Protein AF-A0A9P6NCS0-F1 (afdb_monomer_lite)

Sequence (240 aa):
MKPSKLRSIFNRSLQLQLDPTTLDYISELLQDDQVDQDEKTETIRGIIELELDNQRPSVPFQNSRSSDSIDQCIEEILKLSSEPITSLDESDNETRHPLPPTEPTPPTSHHDQNPKKAILAAYGKVEDEQANPQLKPTAKELKELEESQRNMLDQQLKLLDLKSKTRKKAEAKMGGDPLLRPNLNAALVDHEAKLRREEAATKARAKSEKDKADLSNQRAAQVKKKADARARASKGERKA

pLDDT: mean 74.96, std 19.0, range [32.06, 96.75]

Foldseek 3Di:
DDLVVLCVLCCVLPVFDDDSVVSVVLVVLLVDPVDDLVRNLVVQLVVSVVRVVVPDDPDDDDDDPDPVSSVVSSVVVNVVSPDDPPDDDDDDDDDDDDDDDDDDDDDDDDDDDCPVVVVCVVVVDPPPVPPPPPDPDDPVVVVVVVVVVLVVLVVVVVLVPDDPVVSVVVVVVVDDDPVPDDDCPVVNVVSVVVVVVVVVVVVVVVVVVVVVVVVVVVVVVVVVVVVVVVVVVVVVVVVD

InterPro domains:
  IPR037666 Coiled-coil domain-containing protein 43 [PTHR31684] (16-239)
  IPR060469 Coiled-coil domain-containing protein 43, C-terminal domain [PF27916] (185-239)

Secondary structure (DSSP, 8-state):
--HHHHHHHHHHHT-----HHHHHHHHHHHH-TTS-HHHHHHHHHHHHHHHHHHT--SS---S---HHHHHHHHHHHHHHHHS-----------------------------S-HHHHHHHHHT----TT--SS-PPPTTHHHHHHHHHHHHHHHHHHHHTS-HHHHHHHHTTS-S-GGGS---HHHHHHHHHHHHHHHHHHHHHHHHHHHHHHHHHHHHHHHHHHHHHHHHHHHHTTT-

Structure (mmCIF, N/CA/C/O backbone):
data_AF-A0A9P6NCS0-F1
#
_entry.id   AF-A0A9P6NCS0-F1
#
loop_
_atom_site.group_PDB
_atom_site.id
_atom_site.type_symbol
_atom_site.label_atom_id
_atom_site.label_alt_id
_atom_site.label_comp_id
_atom_site.label_asym_id
_atom_site.label_entity_id
_atom_site.label_seq_id
_atom_site.pdbx_PDB_ins_code
_atom_site.Cartn_x
_atom_site.Cartn_y
_atom_site.Cartn_z
_atom_site.occupancy
_atom_site.B_iso_or_equiv
_atom_site.auth_seq_id
_atom_site.auth_comp_id
_atom_site.auth_asym_id
_atom_site.auth_atom_id
_atom_site.pdbx_PDB_model_num
ATOM 1 N N . MET A 1 1 ? -37.766 -15.796 20.066 1.00 74.81 1 MET A N 1
ATOM 2 C CA . MET A 1 1 ? -37.939 -15.542 21.526 1.00 74.81 1 MET A CA 1
ATOM 3 C C . MET A 1 1 ? -38.863 -14.333 21.709 1.00 74.81 1 MET A C 1
ATOM 5 O O . MET A 1 1 ? -38.832 -13.478 20.847 1.00 74.81 1 MET A O 1
ATOM 9 N N . LYS A 1 2 ? -39.695 -14.202 22.762 1.00 80.56 2 LYS A N 1
ATOM 10 C CA . LYS A 1 2 ? -40.593 -13.020 22.877 1.00 80.56 2 LYS A CA 1
ATOM 11 C C . LYS A 1 2 ? -39.785 -11.710 23.084 1.00 80.56 2 LYS A C 1
ATOM 13 O O . LYS A 1 2 ? -38.939 -11.692 23.985 1.00 80.56 2 LYS A O 1
ATOM 18 N N . PRO A 1 3 ? -40.073 -10.602 22.365 1.00 80.56 3 PRO A N 1
ATOM 19 C CA . PRO A 1 3 ? -39.313 -9.343 22.463 1.00 80.56 3 PRO A CA 1
ATOM 20 C C . PRO A 1 3 ? -39.417 -8.672 23.844 1.00 80.56 3 PRO A C 1
ATOM 22 O O . PRO A 1 3 ? -38.493 -7.991 24.287 1.00 80.56 3 PRO A O 1
ATOM 25 N N . SER A 1 4 ? -40.489 -8.939 24.599 1.00 80.06 4 SER A N 1
ATOM 26 C CA . SER A 1 4 ? -40.617 -8.527 26.004 1.00 80.06 4 SER A CA 1
ATOM 27 C C . SER A 1 4 ? -39.546 -9.141 26.920 1.00 80.06 4 SER A C 1
ATOM 29 O O . SER A 1 4 ? -39.085 -8.472 27.846 1.00 80.06 4 SER A O 1
ATOM 31 N N . LYS A 1 5 ? -39.105 -10.380 26.646 1.00 83.12 5 LYS A N 1
ATOM 32 C CA . LYS A 1 5 ? -38.038 -11.064 27.399 1.00 83.12 5 LYS A CA 1
ATOM 33 C C . LYS A 1 5 ? -36.674 -10.445 27.078 1.00 83.12 5 LYS A C 1
ATOM 35 O O . LYS A 1 5 ? -35.943 -10.106 28.003 1.00 83.12 5 LYS A O 1
ATOM 40 N N . LEU A 1 6 ? -36.392 -10.186 25.794 1.00 84.69 6 LEU A N 1
ATOM 41 C CA . LEU A 1 6 ? -35.206 -9.436 25.349 1.00 84.69 6 LEU A CA 1
ATOM 42 C C . LEU A 1 6 ? -35.122 -8.066 26.036 1.00 84.69 6 LEU A C 1
ATOM 44 O O . LEU A 1 6 ? -34.118 -7.748 26.669 1.00 84.69 6 LEU A O 1
ATOM 48 N N . ARG A 1 7 ? -36.209 -7.282 25.997 1.00 84.19 7 ARG A N 1
ATOM 49 C CA . ARG A 1 7 ? -36.271 -5.955 26.632 1.00 84.19 7 ARG A CA 1
ATOM 50 C C . ARG A 1 7 ? -35.952 -6.000 28.128 1.00 84.19 7 ARG A C 1
ATOM 52 O O . ARG A 1 7 ? -35.302 -5.085 28.630 1.00 84.19 7 ARG A O 1
ATOM 59 N N . SER A 1 8 ? -36.388 -7.043 28.837 1.00 84.38 8 SER A N 1
ATOM 60 C CA . SER A 1 8 ? -36.077 -7.227 30.259 1.00 84.38 8 SER A CA 1
ATOM 61 C C . SER A 1 8 ? -34.578 -7.446 30.495 1.00 84.38 8 SER A C 1
ATOM 63 O O . SER A 1 8 ? -34.009 -6.771 31.352 1.00 84.38 8 SER A O 1
ATOM 65 N N . ILE A 1 9 ? -33.929 -8.300 29.695 1.00 84.06 9 ILE A N 1
ATOM 66 C CA . ILE A 1 9 ? -32.487 -8.586 29.789 1.00 84.06 9 ILE A CA 1
ATOM 67 C C . ILE A 1 9 ? -31.669 -7.315 29.512 1.00 84.06 9 ILE A C 1
ATOM 69 O O . ILE A 1 9 ? -30.863 -6.905 30.344 1.00 84.06 9 ILE A O 1
ATOM 73 N N . PHE A 1 10 ? -31.948 -6.610 28.411 1.00 83.94 10 PHE A N 1
ATOM 74 C CA . PHE A 1 10 ? -31.222 -5.386 28.047 1.00 83.94 10 PHE A CA 1
ATOM 75 C C . PHE A 1 10 ? -31.350 -4.257 29.082 1.00 83.94 10 PHE A C 1
ATOM 77 O O . PHE A 1 10 ? -30.370 -3.565 29.371 1.00 83.94 10 PHE A O 1
ATOM 84 N N . ASN A 1 11 ? -32.527 -4.089 29.696 1.00 82.25 11 ASN A N 1
ATOM 85 C CA . ASN A 1 11 ? -32.713 -3.101 30.763 1.00 82.2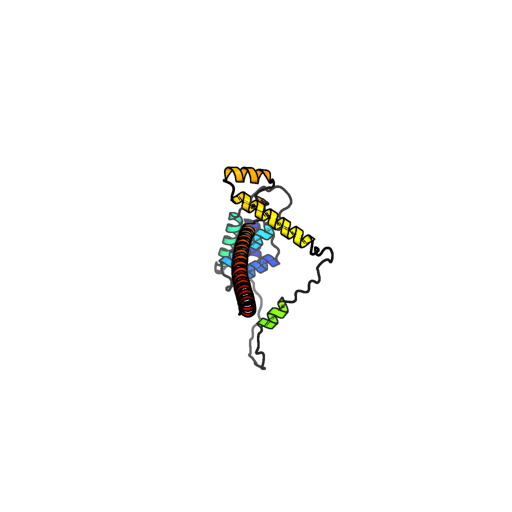5 11 ASN A CA 1
ATOM 86 C C . ASN A 1 11 ? -32.055 -3.531 32.085 1.00 82.25 11 ASN A C 1
ATOM 88 O O . ASN A 1 11 ? -31.548 -2.679 32.811 1.00 82.25 11 ASN A O 1
ATOM 92 N N . ARG A 1 12 ? -32.028 -4.834 32.392 1.00 82.00 12 ARG A N 1
ATOM 93 C CA . ARG A 1 12 ? -31.407 -5.381 33.606 1.00 82.00 12 ARG A CA 1
ATOM 94 C C . ARG A 1 12 ? -29.881 -5.316 33.558 1.00 82.00 12 ARG A C 1
ATOM 96 O O . ARG A 1 12 ? -29.273 -4.855 34.520 1.00 82.00 12 ARG A O 1
ATOM 103 N N . SER A 1 13 ? -29.287 -5.786 32.465 1.00 80.06 13 SER A N 1
ATOM 104 C CA . SER A 1 13 ? -27.843 -6.034 32.366 1.00 80.06 13 SER A CA 1
ATOM 105 C C . SER A 1 13 ? -27.072 -4.814 31.857 1.00 80.06 13 SER A C 1
ATOM 107 O O . SER A 1 13 ? -25.954 -4.571 32.301 1.00 80.06 13 SER A O 1
ATOM 109 N N . LEU A 1 14 ? -27.679 -4.002 30.981 1.00 79.44 14 LEU A N 1
ATOM 110 C CA . LEU A 1 14 ? -27.020 -2.843 30.364 1.00 79.44 14 LEU A CA 1
ATOM 111 C C . LEU A 1 14 ? -27.756 -1.511 30.584 1.00 79.44 14 LEU A C 1
ATOM 113 O O . LEU A 1 14 ? -27.194 -0.462 30.276 1.00 79.44 14 LEU A O 1
ATOM 117 N N . GLN A 1 15 ? -28.976 -1.511 31.135 1.00 79.56 15 GLN A N 1
ATOM 118 C CA . GLN A 1 15 ? -29.856 -0.329 31.200 1.00 79.56 15 GLN A CA 1
ATOM 119 C C . GLN A 1 15 ? -30.074 0.311 29.815 1.00 79.56 15 GLN A C 1
ATOM 121 O O . GLN A 1 15 ? -30.082 1.533 29.673 1.00 79.56 15 GLN A O 1
ATOM 126 N N . LEU A 1 16 ? -30.195 -0.532 28.785 1.00 79.06 16 LEU A N 1
ATOM 127 C CA . LEU A 1 16 ? -30.413 -0.121 27.400 1.00 79.06 16 LEU A CA 1
ATOM 128 C C . LEU A 1 16 ? -31.905 -0.085 27.062 1.00 79.06 16 LEU A C 1
ATOM 130 O O . LEU A 1 16 ? -32.615 -1.089 27.178 1.00 79.06 16 LEU A O 1
ATOM 134 N N . GLN A 1 17 ? -32.361 1.066 26.573 1.00 81.06 17 GLN A N 1
ATOM 135 C CA . GLN A 1 17 ? -33.649 1.189 25.896 1.00 81.06 17 GLN A CA 1
ATOM 136 C C . GLN A 1 17 ? -33.437 0.976 24.397 1.00 81.06 17 GLN A C 1
ATOM 138 O O . GLN A 1 17 ? -33.034 1.893 23.701 1.00 81.06 17 GLN A O 1
ATOM 143 N N . LEU A 1 18 ? -33.670 -0.251 23.929 1.00 82.44 18 LEU A N 1
ATOM 144 C CA . LEU A 1 18 ? -33.696 -0.577 22.503 1.00 82.44 18 LEU A CA 1
ATOM 145 C C . LEU A 1 18 ? -35.095 -0.341 21.932 1.00 82.44 18 LEU A C 1
ATOM 147 O O . LEU A 1 18 ? -36.099 -0.658 22.584 1.00 82.44 18 LEU A O 1
ATOM 151 N N . ASP A 1 19 ? -35.138 0.158 20.700 1.00 87.50 19 ASP A N 1
ATOM 152 C CA . ASP A 1 19 ? -36.369 0.317 19.932 1.00 87.50 19 ASP A CA 1
ATOM 153 C C . ASP A 1 19 ? -37.067 -1.031 19.672 1.00 87.50 19 ASP A C 1
ATOM 155 O O . ASP A 1 19 ? -36.403 -2.066 19.532 1.00 87.50 19 ASP A O 1
ATOM 159 N N . PRO A 1 20 ? -38.413 -1.050 19.580 1.00 84.00 20 PRO A N 1
ATOM 160 C CA . PRO A 1 20 ? -39.173 -2.284 19.381 1.00 84.00 20 PRO A CA 1
ATOM 161 C C . PRO A 1 20 ? -38.779 -3.009 18.089 1.00 84.00 20 PRO A C 1
ATOM 163 O O . PRO A 1 20 ? -38.595 -4.219 18.115 1.00 84.00 20 PRO A O 1
ATOM 166 N N . THR A 1 21 ? -38.529 -2.275 17.002 1.00 88.62 21 THR A N 1
ATOM 167 C CA . THR A 1 21 ? -38.066 -2.829 15.718 1.00 88.62 21 THR A CA 1
ATOM 168 C C . THR A 1 21 ? -36.736 -3.570 15.842 1.00 88.62 21 THR A C 1
ATOM 170 O O . THR A 1 21 ? -36.541 -4.612 15.224 1.00 88.62 21 THR A O 1
ATOM 173 N N . THR A 1 22 ? -35.824 -3.062 16.672 1.00 89.25 22 THR A N 1
ATOM 174 C CA . THR A 1 22 ? -34.516 -3.676 16.923 1.00 89.25 22 THR A CA 1
ATOM 175 C C . THR A 1 22 ? -34.651 -4.932 17.786 1.00 89.25 22 THR A C 1
ATOM 177 O O . THR A 1 22 ? -33.963 -5.925 17.556 1.00 89.25 22 THR A O 1
ATOM 180 N N . LEU A 1 23 ? -35.575 -4.927 18.753 1.00 88.19 23 LEU A N 1
ATOM 181 C CA . LEU A 1 23 ? -35.905 -6.106 19.561 1.00 88.19 23 LEU A CA 1
ATOM 182 C C . LEU A 1 23 ? -36.588 -7.206 18.735 1.00 88.19 23 LEU A C 1
ATOM 184 O O . LEU A 1 23 ? -36.307 -8.384 18.958 1.00 88.19 23 LEU A O 1
ATOM 188 N N . ASP A 1 24 ? -37.444 -6.830 17.786 1.00 88.12 24 ASP A N 1
ATOM 189 C CA . ASP A 1 24 ? -38.093 -7.758 16.859 1.00 88.12 24 ASP A CA 1
ATOM 190 C C . ASP A 1 24 ? -37.065 -8.366 15.889 1.00 88.12 24 ASP A C 1
ATOM 192 O O . ASP A 1 24 ? -37.001 -9.589 15.779 1.00 88.12 24 ASP A O 1
ATOM 196 N N . TYR A 1 25 ? -36.158 -7.559 15.320 1.00 91.19 25 TYR A N 1
ATOM 197 C CA . TYR A 1 25 ? -35.037 -8.048 14.501 1.00 91.19 25 TYR A CA 1
ATOM 198 C C . TYR A 1 25 ? -34.135 -9.037 15.259 1.00 91.19 25 TYR A C 1
ATOM 200 O O . TYR A 1 25 ? -33.842 -10.118 14.756 1.00 91.19 25 TYR A O 1
ATOM 208 N N . ILE A 1 26 ? -33.732 -8.723 16.498 1.00 89.94 26 ILE A N 1
ATOM 209 C CA . ILE A 1 26 ? -32.950 -9.654 17.335 1.00 89.94 26 ILE A CA 1
ATOM 210 C C . ILE A 1 26 ? -33.756 -10.933 17.622 1.00 89.94 26 ILE A C 1
ATOM 212 O O . ILE A 1 26 ? -33.202 -12.030 17.645 1.00 89.94 26 ILE A O 1
ATOM 216 N N . SER A 1 27 ? -35.070 -10.818 17.832 1.00 89.31 27 SER A N 1
ATOM 217 C CA . SER A 1 27 ? -35.958 -11.967 18.030 1.00 89.31 27 SER A CA 1
ATOM 218 C C . SER A 1 27 ? -36.031 -12.873 16.794 1.00 89.31 27 SER A C 1
ATOM 220 O O . SER A 1 27 ? -36.012 -14.096 16.962 1.00 89.31 27 SER A O 1
ATOM 222 N N . GLU A 1 28 ? -36.121 -12.306 15.590 1.00 90.06 28 GLU A N 1
ATOM 223 C CA . GLU A 1 28 ? -36.106 -13.032 14.312 1.00 90.06 28 GLU A CA 1
ATOM 224 C C . GLU A 1 28 ? -34.744 -13.688 14.066 1.00 90.06 28 GLU A C 1
ATOM 226 O O . GLU A 1 28 ? -34.683 -14.902 13.891 1.00 90.06 28 GLU A O 1
ATOM 231 N N . LEU A 1 29 ? -33.653 -12.928 14.194 1.00 91.25 29 LEU A N 1
ATOM 232 C CA . LEU A 1 29 ? -32.274 -13.409 14.062 1.00 91.25 29 LEU A CA 1
ATOM 233 C C . LEU A 1 29 ? -31.979 -14.607 14.976 1.00 91.25 29 LEU A C 1
ATOM 235 O O . LEU A 1 29 ? -31.349 -15.575 14.562 1.00 91.25 29 LEU A O 1
ATOM 239 N N . LEU A 1 30 ? -32.453 -14.584 16.225 1.00 88.19 30 LEU A N 1
ATOM 240 C CA . LEU A 1 30 ? -32.281 -15.710 17.147 1.00 88.19 30 LEU A CA 1
ATOM 241 C C . LEU A 1 30 ? -33.015 -16.979 16.683 1.00 88.19 30 LEU A C 1
ATOM 243 O O . LEU A 1 30 ? -32.523 -18.077 16.942 1.00 88.19 30 LEU A O 1
ATOM 247 N N . GLN A 1 31 ? -34.145 -16.828 15.987 1.00 87.38 31 GLN A N 1
ATOM 248 C CA . GLN A 1 31 ? -34.974 -17.917 15.453 1.00 87.38 31 GLN A CA 1
ATOM 249 C C . GLN A 1 31 ? -34.533 -18.417 14.069 1.00 87.38 31 GLN A C 1
ATOM 251 O O . GLN A 1 31 ? -35.038 -19.445 13.631 1.00 87.38 31 GLN A O 1
ATOM 256 N N . ASP A 1 32 ? -33.625 -17.722 13.381 1.00 86.81 32 ASP A N 1
ATOM 257 C CA . ASP A 1 32 ? -33.155 -18.146 12.062 1.00 86.81 32 ASP A CA 1
ATOM 258 C C . ASP A 1 32 ? -32.115 -19.272 12.174 1.00 86.81 32 ASP A C 1
ATOM 260 O O . ASP A 1 32 ? -30.969 -19.045 12.565 1.00 86.81 32 ASP A O 1
ATOM 264 N N . ASP A 1 33 ? -32.507 -20.499 11.836 1.00 84.19 33 ASP A N 1
ATOM 265 C CA . ASP A 1 33 ? -31.627 -21.675 11.831 1.00 84.19 33 ASP A CA 1
ATOM 266 C C . ASP A 1 33 ? -30.581 -21.663 10.692 1.00 84.19 33 ASP A C 1
ATOM 268 O O . ASP A 1 33 ? -29.741 -22.559 10.635 1.00 84.19 33 ASP A O 1
ATOM 272 N N . GLN A 1 34 ? -30.623 -20.698 9.761 1.00 88.94 34 GLN A N 1
ATOM 273 C CA . GLN A 1 34 ? -29.605 -20.535 8.709 1.00 88.94 34 GLN A CA 1
ATOM 274 C C . GLN A 1 34 ? -28.390 -19.708 9.150 1.00 88.94 34 GLN A C 1
ATOM 276 O O . GLN A 1 34 ? -27.373 -19.732 8.459 1.00 88.94 34 GLN A O 1
ATOM 281 N N . VAL A 1 35 ? -28.489 -18.973 10.263 1.00 88.25 35 VAL A N 1
ATOM 282 C CA . VAL A 1 35 ? -27.417 -18.103 10.766 1.00 88.25 35 VAL A CA 1
ATOM 283 C C . VAL A 1 35 ? -26.639 -18.824 11.866 1.00 88.25 35 VAL A C 1
ATOM 285 O O . VAL A 1 35 ? -27.227 -19.326 12.829 1.00 88.25 35 VAL A O 1
ATOM 288 N N . ASP A 1 36 ? -25.312 -18.852 11.755 1.00 90.06 36 ASP A N 1
ATOM 289 C CA . ASP A 1 36 ? -24.450 -19.494 12.750 1.00 90.06 36 ASP A CA 1
ATOM 290 C C . ASP A 1 36 ? -24.474 -18.744 14.094 1.00 90.06 36 ASP A C 1
ATOM 292 O O . ASP A 1 36 ? -24.647 -17.525 14.166 1.00 90.06 36 ASP A O 1
ATOM 296 N N . GLN A 1 37 ? -24.269 -19.469 15.200 1.00 86.25 37 GLN A N 1
ATOM 297 C CA . GLN A 1 37 ? -24.314 -18.883 16.547 1.00 86.25 37 GLN A CA 1
ATOM 298 C C . GLN A 1 37 ? -23.283 -17.754 16.736 1.00 86.25 37 GLN A C 1
ATOM 300 O O . GLN A 1 37 ? -23.577 -16.769 17.417 1.00 86.25 37 GLN A O 1
ATOM 305 N N . ASP A 1 38 ? -22.113 -17.861 16.107 1.00 87.62 38 ASP A N 1
ATOM 306 C CA . ASP A 1 38 ? -21.074 -16.827 16.149 1.00 87.62 38 ASP A CA 1
ATOM 307 C C . ASP A 1 38 ? -21.527 -15.546 15.420 1.00 87.62 38 ASP A C 1
ATOM 309 O O . ASP A 1 38 ? -21.380 -14.449 15.958 1.00 87.62 38 ASP A O 1
ATOM 313 N N . GLU A 1 39 ? -22.188 -15.671 14.264 1.00 90.19 39 GLU A N 1
ATOM 314 C CA . GLU A 1 39 ? -22.733 -14.539 13.497 1.00 90.19 39 GLU A CA 1
ATOM 315 C C . GLU A 1 39 ? -23.915 -13.870 14.224 1.00 90.19 39 GLU A C 1
ATOM 317 O O . GLU A 1 39 ? -24.003 -12.638 14.272 1.00 90.19 39 GLU A O 1
ATOM 322 N N . LYS A 1 40 ? -24.775 -14.653 14.897 1.00 91.25 40 LYS A N 1
ATOM 323 C CA . LYS A 1 40 ? -25.796 -14.117 15.821 1.00 91.25 40 LYS A CA 1
ATOM 324 C C . LYS A 1 40 ? -25.150 -13.329 16.966 1.00 91.25 40 LYS A C 1
ATOM 326 O O . LYS A 1 40 ? -25.620 -12.244 17.306 1.00 91.25 40 LYS A O 1
ATOM 331 N N . THR A 1 41 ? -24.068 -13.855 17.544 1.00 90.38 41 THR A N 1
ATOM 332 C CA . THR A 1 41 ? -23.320 -13.224 18.647 1.00 90.38 41 THR A CA 1
ATOM 333 C C . THR A 1 41 ? -22.705 -11.894 18.209 1.00 90.38 41 THR A C 1
ATOM 335 O O . THR A 1 41 ? -22.879 -10.884 18.893 1.00 90.38 41 THR A O 1
ATOM 338 N N . GLU A 1 42 ? -22.025 -11.869 17.060 1.00 91.06 42 GLU A N 1
ATOM 339 C CA . GLU A 1 42 ? -21.393 -10.670 16.496 1.00 91.06 42 GLU A CA 1
ATOM 340 C C . GLU A 1 42 ? -22.429 -9.611 16.093 1.00 91.06 42 GLU A C 1
ATOM 342 O O . GLU A 1 42 ? -22.282 -8.436 16.433 1.00 91.06 42 GLU A O 1
ATOM 347 N N . THR A 1 43 ? -23.535 -10.021 15.467 1.00 91.69 43 THR A N 1
ATOM 348 C CA . THR A 1 43 ? -24.616 -9.107 15.069 1.00 91.69 43 THR A CA 1
ATOM 349 C C . THR A 1 43 ? -25.295 -8.464 16.281 1.00 91.69 43 THR A C 1
ATOM 351 O O . THR A 1 43 ? -25.483 -7.246 16.315 1.00 91.69 43 THR A O 1
ATOM 354 N N . ILE A 1 44 ? -25.636 -9.250 17.312 1.00 90.56 44 ILE A N 1
ATOM 355 C CA . ILE A 1 44 ? -26.256 -8.723 18.538 1.00 90.56 44 ILE A CA 1
ATOM 356 C C . ILE A 1 44 ? -25.272 -7.806 19.283 1.00 90.56 44 ILE A C 1
ATOM 358 O O . ILE A 1 44 ? -25.682 -6.744 19.753 1.00 90.56 44 ILE A O 1
ATOM 362 N N . ARG A 1 45 ? -23.976 -8.153 19.331 1.00 90.38 45 ARG A N 1
ATOM 363 C CA . ARG A 1 45 ? -22.918 -7.276 19.862 1.00 90.38 45 ARG A CA 1
ATOM 364 C C . ARG A 1 45 ? -22.879 -5.933 19.138 1.00 90.38 45 ARG A C 1
ATOM 366 O O . ARG A 1 45 ? -22.951 -4.904 19.801 1.00 90.38 45 ARG A O 1
ATOM 373 N N . GLY A 1 46 ? -22.814 -5.934 17.807 1.00 88.81 46 GLY A N 1
ATOM 374 C CA . GLY A 1 46 ? -22.738 -4.706 17.011 1.00 88.81 46 GLY A CA 1
ATOM 375 C C . GLY A 1 46 ? -23.940 -3.780 17.226 1.00 88.81 46 GLY A C 1
ATOM 376 O O . GLY A 1 46 ? -23.772 -2.568 17.339 1.00 88.81 46 GLY A O 1
ATOM 377 N N . ILE A 1 47 ? -25.145 -4.345 17.368 1.00 89.62 47 ILE A N 1
ATOM 378 C CA . ILE A 1 47 ? -26.359 -3.583 17.707 1.00 89.62 47 ILE A CA 1
ATOM 379 C C . ILE A 1 47 ? -26.254 -2.956 19.105 1.00 89.62 47 ILE A C 1
ATOM 381 O O . ILE A 1 47 ? -26.583 -1.783 19.279 1.00 89.62 47 ILE A O 1
ATOM 385 N N . ILE A 1 48 ? -25.788 -3.720 20.100 1.00 87.31 48 ILE A N 1
ATOM 386 C CA . ILE A 1 48 ? -25.584 -3.223 21.468 1.00 87.31 48 ILE A CA 1
ATOM 387 C C . ILE A 1 48 ? -24.557 -2.085 21.478 1.00 87.31 48 ILE A C 1
ATOM 389 O O . ILE A 1 48 ? -24.823 -1.037 22.057 1.00 87.31 48 ILE A O 1
ATOM 393 N N . GLU A 1 49 ? -23.400 -2.271 20.844 1.00 86.62 49 GLU A N 1
ATOM 394 C CA . GLU A 1 49 ? -22.312 -1.287 20.817 1.00 86.62 49 GLU A CA 1
ATOM 395 C C . GLU A 1 49 ? -22.732 0.016 20.119 1.00 86.62 49 GLU A C 1
ATOM 397 O O . GLU A 1 49 ? -22.491 1.100 20.653 1.00 86.62 49 GLU A O 1
ATOM 402 N N . LEU A 1 50 ? -23.450 -0.080 18.994 1.00 85.75 50 LEU A N 1
ATOM 403 C CA . LEU A 1 50 ? -24.003 1.079 18.291 1.00 85.75 50 LEU A CA 1
ATOM 404 C C . LEU A 1 50 ? -24.987 1.867 19.170 1.00 85.75 50 LEU A C 1
ATOM 406 O O . LEU A 1 50 ? -24.893 3.091 19.265 1.00 85.75 50 LEU A O 1
ATOM 410 N N . GLU A 1 51 ? -25.904 1.178 19.853 1.00 83.69 51 GLU A N 1
ATOM 411 C CA . GLU A 1 51 ? -26.884 1.833 20.722 1.00 83.69 51 GLU A CA 1
ATOM 412 C C . GLU A 1 51 ? -26.235 2.437 21.980 1.00 83.69 51 GLU A C 1
ATOM 414 O O . GLU A 1 51 ? -26.623 3.510 22.446 1.00 83.69 51 GLU A O 1
ATOM 419 N N . LEU A 1 52 ? -25.185 1.800 22.504 1.00 79.12 52 LEU A N 1
ATOM 420 C CA . LEU A 1 52 ? -24.384 2.338 23.603 1.00 79.12 52 LEU A CA 1
ATOM 421 C C . LEU A 1 52 ? -23.667 3.639 23.237 1.00 79.12 52 LEU A C 1
ATOM 423 O O . LEU A 1 52 ? -23.563 4.520 24.094 1.00 79.12 52 LEU A O 1
ATOM 427 N N . ASP A 1 53 ? -23.192 3.769 21.999 1.00 77.25 53 ASP A N 1
ATOM 428 C CA . ASP A 1 53 ? -22.556 4.991 21.510 1.00 77.25 53 ASP A CA 1
ATOM 429 C C . ASP A 1 53 ? -23.580 6.086 21.171 1.00 77.25 53 ASP A C 1
ATOM 431 O O . ASP A 1 53 ? -23.354 7.245 21.533 1.00 77.25 53 ASP A O 1
ATOM 435 N N . ASN A 1 54 ? -24.743 5.727 20.614 1.00 73.06 54 ASN A N 1
ATOM 436 C CA . ASN A 1 54 ? -25.871 6.649 20.410 1.00 73.06 54 ASN A CA 1
ATOM 437 C C . ASN A 1 54 ? -26.381 7.258 21.731 1.00 73.06 54 ASN A C 1
ATOM 439 O O . ASN A 1 54 ? -26.754 8.431 21.776 1.00 73.06 54 ASN A O 1
ATOM 443 N N . GLN A 1 55 ? -26.374 6.484 22.822 1.00 67.81 55 GLN A N 1
ATOM 444 C CA . GLN A 1 55 ? -26.876 6.913 24.133 1.00 67.81 55 GLN A CA 1
ATOM 445 C C . GLN A 1 55 ? -25.866 7.701 24.988 1.00 67.81 55 GLN A C 1
ATOM 447 O O . GLN A 1 55 ? -26.173 8.004 26.143 1.00 67.81 55 GLN A O 1
ATOM 452 N N . ARG A 1 56 ? -24.674 8.066 24.484 1.00 58.59 56 ARG A N 1
ATOM 453 C CA . ARG A 1 56 ? -23.706 8.877 25.255 1.00 58.59 56 ARG A CA 1
ATOM 454 C C . ARG A 1 56 ? -24.064 10.376 25.243 1.00 58.59 56 ARG A C 1
ATOM 456 O O . ARG A 1 56 ? -23.835 11.039 24.231 1.00 58.59 56 ARG A O 1
ATOM 463 N N . PRO A 1 57 ? -24.496 10.988 26.366 1.00 49.38 57 PRO A N 1
ATOM 464 C CA . PRO A 1 57 ? -24.442 12.441 26.496 1.00 49.38 57 PRO A CA 1
ATOM 465 C C . PRO A 1 57 ? -22.979 12.900 26.613 1.00 49.38 57 PRO A C 1
ATOM 467 O O . PRO A 1 57 ? -22.120 12.165 27.102 1.00 49.38 57 PRO A O 1
ATOM 470 N N . SER A 1 58 ? -22.684 14.137 26.205 1.00 47.38 58 SER A N 1
ATOM 471 C CA . SER A 1 58 ? -21.322 14.694 26.150 1.00 47.38 58 SER A CA 1
ATOM 472 C C . SER A 1 58 ? -20.748 15.064 27.533 1.00 47.38 58 SER A C 1
ATOM 474 O O . SER A 1 58 ? -20.469 16.231 27.814 1.00 47.38 58 SER A O 1
ATOM 476 N N . VAL A 1 59 ? -20.581 14.078 28.414 1.00 44.25 59 VAL A N 1
ATOM 477 C CA . VAL A 1 59 ? -20.008 14.224 29.763 1.00 44.25 59 VAL A CA 1
ATOM 478 C C . VAL A 1 59 ? -18.974 13.128 30.054 1.00 44.25 59 VAL A C 1
ATOM 480 O O . VAL A 1 59 ? -19.082 12.019 29.528 1.00 44.25 59 VAL A O 1
ATOM 483 N N . PRO A 1 60 ? -17.935 13.421 30.860 1.00 47.03 60 PRO A N 1
ATOM 484 C CA . PRO A 1 60 ? -16.801 12.523 31.044 1.00 47.03 60 PRO A CA 1
ATOM 485 C C . PRO A 1 60 ? -17.165 11.284 31.873 1.00 47.03 60 PRO A C 1
ATOM 487 O O . PRO A 1 60 ? -17.247 11.330 33.097 1.00 47.03 60 PRO A O 1
ATOM 490 N N . PHE A 1 61 ? -17.343 10.183 31.145 1.00 42.78 61 PHE A N 1
ATOM 491 C CA . PHE A 1 61 ? -17.247 8.772 31.531 1.00 42.78 61 PHE A CA 1
ATOM 492 C C . PHE A 1 61 ? -16.921 8.484 33.017 1.00 42.78 61 PHE A C 1
ATOM 494 O O . PHE A 1 61 ? -15.761 8.390 33.422 1.00 42.78 61 PHE A O 1
ATOM 501 N N . GLN A 1 62 ? -17.963 8.235 33.811 1.00 40.38 62 GLN A N 1
ATOM 502 C CA . GLN A 1 62 ? -17.881 7.350 34.973 1.00 40.38 62 GLN A CA 1
ATOM 503 C C . GLN A 1 62 ? -18.772 6.132 34.722 1.00 40.38 62 GLN A C 1
ATOM 505 O O . GLN A 1 62 ? -19.842 6.256 34.134 1.00 40.38 62 GLN A O 1
ATOM 510 N N . ASN A 1 63 ? -18.314 4.978 35.205 1.00 44.69 63 ASN A N 1
ATOM 511 C CA . ASN A 1 63 ? -18.949 3.662 35.105 1.00 44.69 63 ASN A CA 1
ATOM 512 C C . ASN A 1 63 ? -18.980 3.059 33.695 1.00 44.69 63 ASN A C 1
ATOM 514 O O . ASN A 1 63 ? -19.997 2.996 33.010 1.00 44.69 63 ASN A O 1
ATOM 518 N N . SER A 1 64 ? -17.817 2.516 33.344 1.00 49.47 64 SER A N 1
ATOM 519 C CA . SER A 1 64 ? -17.609 1.411 32.417 1.00 49.47 64 SER A CA 1
ATOM 520 C C . SER A 1 64 ? -18.781 0.416 32.371 1.00 49.47 64 SER A C 1
ATOM 522 O O . SER A 1 64 ? -18.876 -0.482 33.207 1.00 49.47 64 SER A O 1
ATOM 524 N N . ARG A 1 65 ? -19.610 0.507 31.327 1.00 60.12 65 ARG A N 1
ATOM 525 C CA . ARG A 1 65 ? -20.263 -0.675 30.751 1.00 60.12 65 ARG A CA 1
ATOM 526 C C . ARG A 1 65 ? -19.136 -1.486 30.093 1.00 60.12 65 ARG A C 1
ATOM 528 O O . ARG A 1 65 ? -18.705 -1.149 28.994 1.00 60.12 65 ARG A O 1
ATOM 535 N N . SER A 1 66 ? -18.525 -2.412 30.837 1.00 65.25 66 SER A N 1
ATOM 536 C CA . SER A 1 66 ? -17.370 -3.191 30.361 1.00 65.25 66 SER A CA 1
ATOM 537 C C . SER A 1 66 ? -17.775 -4.147 29.237 1.00 65.25 66 SER A C 1
ATOM 539 O O . SER A 1 66 ? -18.945 -4.532 29.168 1.00 65.25 66 SER A O 1
ATOM 541 N N . SER A 1 67 ? -16.814 -4.567 28.399 1.00 73.00 67 SER A N 1
ATOM 542 C CA . SER A 1 67 ? -17.033 -5.641 27.407 1.00 73.00 67 SER A CA 1
ATOM 543 C C . SER A 1 67 ? -17.717 -6.832 28.071 1.00 73.00 67 SER A C 1
ATOM 545 O O . SER A 1 67 ? -18.783 -7.245 27.635 1.00 73.00 67 SER A O 1
ATOM 547 N N . ASP A 1 68 ? -17.198 -7.249 29.228 1.00 76.12 68 ASP A N 1
ATOM 548 C CA . ASP A 1 68 ? -17.710 -8.363 30.025 1.00 76.12 68 ASP A CA 1
ATOM 549 C C . ASP A 1 68 ? -19.219 -8.261 30.346 1.00 76.12 68 ASP A C 1
ATOM 551 O O . ASP A 1 68 ? -19.884 -9.283 30.490 1.00 76.12 68 ASP A O 1
ATOM 555 N N . SER A 1 69 ? -19.779 -7.047 30.462 1.00 78.81 69 SER A N 1
ATOM 556 C CA . SER A 1 69 ? -21.220 -6.828 30.695 1.00 78.81 69 SER A CA 1
ATOM 557 C C . SER A 1 69 ? -22.068 -6.970 29.425 1.00 78.81 69 SER A C 1
ATOM 559 O O . SER A 1 69 ? -23.219 -7.403 29.496 1.00 78.81 69 SER A O 1
ATOM 561 N N . ILE A 1 70 ? -21.493 -6.656 28.259 1.00 83.38 70 ILE A N 1
ATOM 562 C CA . ILE A 1 70 ? -22.087 -6.929 26.944 1.00 83.38 70 ILE A CA 1
ATOM 563 C C . ILE A 1 70 ? -22.030 -8.438 26.682 1.00 83.38 70 ILE A C 1
ATOM 565 O O . ILE A 1 70 ? -23.040 -9.035 26.318 1.00 83.38 70 ILE A O 1
ATOM 569 N N . ASP A 1 71 ? -20.885 -9.060 26.965 1.00 85.12 71 ASP A N 1
ATOM 570 C CA . ASP A 1 71 ? -20.641 -10.493 26.802 1.00 85.12 71 ASP A CA 1
ATOM 571 C C . ASP A 1 71 ? -21.641 -11.322 27.631 1.00 85.12 71 ASP A C 1
ATOM 573 O O . ASP A 1 71 ? -22.370 -12.146 27.080 1.00 85.12 71 ASP A O 1
ATOM 577 N N . GLN A 1 72 ? -21.791 -11.012 28.926 1.00 84.31 72 GLN A N 1
ATOM 578 C CA . GLN A 1 72 ? -22.783 -11.648 29.810 1.00 84.31 72 GLN A CA 1
ATOM 579 C C . GLN A 1 72 ? -24.234 -11.456 29.336 1.00 84.31 72 GLN A C 1
ATOM 581 O O . GLN A 1 72 ? -25.055 -12.362 29.476 1.00 84.31 72 GLN A O 1
ATOM 586 N N . CYS A 1 73 ? -24.563 -10.291 28.768 1.00 85.62 73 CYS A N 1
ATOM 587 C CA . CYS A 1 73 ? -25.893 -10.016 28.220 1.00 85.62 73 CYS A CA 1
ATOM 588 C C . CYS A 1 73 ? -26.193 -10.919 27.010 1.00 85.62 73 CYS A C 1
ATOM 590 O O . CYS A 1 73 ? -27.275 -11.500 26.919 1.00 85.62 73 CYS A O 1
ATOM 592 N N . ILE A 1 74 ? -25.223 -11.085 26.105 1.00 87.75 74 ILE A N 1
ATOM 593 C CA . ILE A 1 74 ? -25.367 -11.929 24.912 1.00 87.75 74 ILE A CA 1
ATOM 594 C C . ILE A 1 74 ? -25.417 -13.416 25.295 1.00 87.75 74 ILE A C 1
ATOM 596 O O . ILE A 1 74 ? -26.263 -14.146 24.776 1.00 87.75 74 ILE A O 1
ATOM 600 N N . GLU A 1 75 ? -24.594 -13.862 26.249 1.00 87.06 75 GLU A N 1
ATOM 601 C CA . GLU A 1 75 ? -24.663 -15.225 26.797 1.00 87.06 75 GLU A CA 1
ATOM 602 C C . GLU A 1 75 ? -26.038 -15.531 27.422 1.00 87.06 75 GLU A C 1
ATOM 604 O O . GLU A 1 75 ? -26.611 -16.590 27.153 1.00 87.06 75 GLU A O 1
ATOM 609 N N . GLU A 1 76 ? -26.614 -14.604 28.204 1.00 84.88 76 GLU A N 1
ATOM 610 C CA . GLU A 1 76 ? -27.963 -14.747 28.778 1.00 84.88 76 GLU A CA 1
ATOM 611 C C . GLU A 1 76 ? -29.030 -14.860 27.670 1.00 84.88 76 GLU A C 1
ATOM 613 O O . GLU A 1 76 ? -29.904 -15.728 27.737 1.00 84.88 76 GLU A O 1
ATOM 618 N N . ILE A 1 77 ? -28.926 -14.054 26.608 1.00 85.88 77 ILE A N 1
ATOM 619 C CA . ILE A 1 77 ? -29.839 -14.079 25.452 1.00 85.88 77 ILE A CA 1
ATOM 620 C C . ILE A 1 77 ? -29.765 -15.409 24.688 1.00 85.88 77 ILE A C 1
ATOM 622 O O . ILE A 1 77 ? -30.805 -16.019 24.423 1.00 85.88 77 ILE A O 1
ATOM 626 N N . LEU A 1 78 ? -28.561 -15.880 24.349 1.00 85.00 78 LEU A N 1
ATOM 627 C CA . LEU A 1 78 ? -28.360 -17.118 23.587 1.00 85.00 78 LEU A CA 1
ATOM 628 C C . LEU A 1 78 ? -28.769 -18.353 24.394 1.00 85.00 78 LEU A C 1
ATOM 630 O O . LEU A 1 78 ? -29.416 -19.259 23.861 1.00 85.00 78 LEU A O 1
ATOM 634 N N . LYS A 1 79 ? -28.477 -18.371 25.698 1.00 84.50 79 LYS A N 1
ATOM 635 C CA . LYS A 1 79 ? -28.925 -19.436 26.601 1.00 84.50 79 LYS A CA 1
ATOM 636 C C . LYS A 1 79 ? -30.453 -19.509 26.672 1.00 84.50 79 LYS A C 1
ATOM 638 O O . LYS A 1 79 ? -31.031 -20.575 26.494 1.00 84.50 79 LYS A O 1
ATOM 643 N N . LEU A 1 80 ? -31.127 -18.370 26.836 1.00 76.38 80 LEU A N 1
ATOM 644 C CA . LEU A 1 80 ? -32.593 -18.310 26.900 1.00 76.38 80 LEU A CA 1
ATOM 645 C C . LEU A 1 80 ? -33.288 -18.546 25.547 1.00 76.38 80 LEU A C 1
ATOM 647 O O . LEU A 1 80 ? -34.508 -18.723 25.531 1.00 76.38 80 LEU A O 1
ATOM 651 N N . SER A 1 81 ? -32.536 -18.541 24.440 1.00 73.44 81 SER A N 1
ATOM 652 C CA . SER A 1 81 ? -33.006 -18.928 23.104 1.00 73.44 81 SER A CA 1
ATOM 653 C C . SER A 1 81 ? -32.738 -20.399 22.757 1.00 73.44 81 SER A C 1
ATOM 655 O O . SER A 1 81 ? -33.362 -20.911 21.832 1.00 73.44 81 SER A O 1
ATOM 657 N N . SER A 1 82 ? -31.824 -21.068 23.469 1.00 67.50 82 SER A N 1
ATOM 658 C CA . SER A 1 82 ? -31.478 -22.488 23.280 1.00 67.50 82 SER A CA 1
ATOM 659 C C . SER A 1 82 ? -32.142 -23.418 24.304 1.00 67.50 82 SER A C 1
ATOM 661 O O . SER A 1 82 ? -32.205 -24.628 24.087 1.00 67.50 82 SER A O 1
ATOM 663 N N . GLU A 1 83 ? -32.696 -22.876 25.392 1.00 56.06 83 GLU A N 1
ATOM 664 C CA . GLU A 1 83 ? -33.602 -23.612 26.275 1.00 56.06 83 GLU A CA 1
ATOM 665 C C . GLU A 1 83 ? -34.903 -23.981 25.526 1.00 56.06 83 GLU A C 1
ATOM 667 O O . GLU A 1 83 ? -35.615 -23.086 25.053 1.00 56.06 83 GLU A O 1
ATOM 672 N N . PRO A 1 84 ? -35.264 -25.278 25.415 1.00 44.72 84 PRO A N 1
ATOM 673 C CA . PRO A 1 84 ? -36.546 -25.672 24.846 1.00 44.72 84 PRO A CA 1
ATOM 674 C C . PRO A 1 84 ? -37.683 -25.120 25.711 1.00 44.72 84 PRO A C 1
ATOM 676 O O . PRO A 1 84 ? -37.575 -25.070 26.935 1.00 44.72 84 PRO A O 1
ATOM 679 N N . ILE A 1 85 ? -38.797 -24.736 25.080 1.00 48.00 85 ILE A N 1
ATOM 680 C CA . ILE A 1 85 ? -39.964 -24.155 25.761 1.00 48.00 85 ILE A CA 1
ATOM 681 C C . ILE A 1 85 ? -40.712 -25.249 26.546 1.00 48.00 85 ILE A C 1
ATOM 683 O O . ILE A 1 85 ? -41.789 -25.706 26.163 1.00 48.00 85 ILE A O 1
ATOM 687 N N . THR A 1 86 ? -40.140 -25.685 27.666 1.00 33.72 86 THR A N 1
ATOM 688 C CA . THR A 1 86 ? -40.795 -26.569 28.629 1.00 33.72 86 THR A CA 1
ATOM 689 C C . THR A 1 86 ? -41.652 -25.744 29.580 1.00 33.72 86 THR A C 1
ATOM 691 O O . THR A 1 86 ? -41.187 -25.293 30.623 1.00 33.72 86 THR A O 1
ATOM 694 N N . SER A 1 87 ? -42.915 -25.576 29.182 1.00 39.09 87 SER A N 1
ATOM 695 C CA . SER A 1 87 ? -44.089 -25.521 30.064 1.00 39.09 87 SER A CA 1
ATOM 696 C C . SER A 1 87 ? -43.970 -24.712 31.366 1.00 39.09 87 SER A C 1
ATOM 698 O O . SER A 1 87 ? -43.592 -25.261 32.399 1.00 39.09 87 SER A O 1
ATOM 700 N N . LEU A 1 88 ? -44.443 -23.463 31.333 1.00 44.16 88 LEU A N 1
ATOM 701 C CA . LEU A 1 88 ? -45.294 -22.881 32.383 1.00 44.16 88 LEU A CA 1
ATOM 702 C C . LEU A 1 88 ? -45.880 -21.549 31.890 1.00 44.16 88 LEU A C 1
ATOM 704 O O . LEU A 1 88 ? -45.335 -20.479 32.135 1.00 44.16 88 LEU A O 1
ATOM 708 N N . ASP A 1 89 ? -46.988 -21.652 31.162 1.00 35.44 89 ASP A N 1
ATOM 709 C CA . ASP A 1 89 ? -48.095 -20.701 31.279 1.00 35.44 89 ASP A CA 1
ATOM 710 C C . ASP A 1 89 ? -49.379 -21.484 30.977 1.00 35.44 89 ASP A C 1
ATOM 712 O O . ASP A 1 89 ? -49.532 -22.078 29.905 1.00 35.44 89 ASP A O 1
ATOM 716 N N . GLU A 1 90 ? -50.251 -21.575 31.976 1.00 41.50 90 GLU A N 1
ATOM 717 C CA . GLU A 1 90 ? -51.589 -22.149 31.848 1.00 41.50 90 GLU A CA 1
ATOM 718 C C . GLU A 1 90 ? -52.552 -21.106 31.253 1.00 41.50 90 GLU A C 1
ATOM 720 O O . GLU A 1 90 ? -52.307 -19.907 31.338 1.00 41.50 90 GLU A O 1
ATOM 725 N N . SER A 1 91 ? -53.688 -21.574 30.721 1.00 39.59 91 SER A N 1
ATOM 726 C CA . SER A 1 91 ? -54.942 -20.805 30.562 1.00 39.59 91 SER A CA 1
ATOM 727 C C . SER A 1 91 ? -54.888 -19.420 29.884 1.00 39.59 91 SER A C 1
ATOM 729 O O . SER A 1 91 ? -54.712 -18.400 30.539 1.00 39.59 91 SER A O 1
ATOM 731 N N . ASP A 1 92 ? -55.189 -19.378 28.582 1.00 36.56 92 ASP A N 1
ATOM 732 C CA . ASP A 1 92 ? -56.484 -18.881 28.059 1.00 36.56 92 ASP A CA 1
ATOM 733 C C . ASP A 1 92 ? -56.481 -19.021 26.518 1.00 36.56 92 ASP A C 1
ATOM 735 O O . ASP A 1 92 ? -55.554 -18.574 25.850 1.00 36.56 92 ASP A O 1
ATOM 739 N N . ASN A 1 93 ? -57.322 -19.837 25.874 1.00 32.06 93 ASN A N 1
ATOM 740 C CA . ASN A 1 93 ? -58.791 -19.886 25.798 1.00 32.06 93 ASN A CA 1
ATOM 741 C C . ASN A 1 93 ? -59.390 -18.957 24.718 1.00 32.06 93 ASN A C 1
ATOM 743 O O . ASN A 1 93 ? -59.178 -17.752 24.735 1.00 32.06 93 ASN A O 1
ATOM 747 N N . GLU A 1 94 ? -60.212 -19.576 23.853 1.00 37.28 94 GLU A N 1
ATOM 748 C CA . GLU A 1 94 ? -60.960 -19.038 22.698 1.00 37.28 94 GLU A CA 1
ATOM 749 C C . GLU A 1 94 ? -60.138 -18.434 21.524 1.00 37.28 94 GLU A C 1
ATOM 751 O O . GLU A 1 94 ? -59.288 -17.576 21.709 1.00 37.28 94 GLU A O 1
ATOM 756 N N . THR A 1 95 ? -60.357 -18.807 20.249 1.00 36.81 95 THR A N 1
ATOM 757 C CA . THR A 1 95 ? -61.275 -19.829 19.695 1.00 36.81 95 THR A CA 1
ATOM 758 C C . THR A 1 95 ? -60.810 -20.411 18.336 1.00 36.81 95 THR A C 1
ATOM 760 O O . THR A 1 95 ? -59.687 -20.210 17.882 1.00 36.81 95 THR A O 1
ATOM 763 N N . ARG A 1 96 ? -61.685 -21.207 17.714 1.00 33.78 96 ARG A N 1
ATOM 764 C CA . ARG A 1 96 ? -61.538 -22.050 16.514 1.00 33.78 96 ARG A CA 1
ATOM 765 C C . ARG A 1 96 ? -61.662 -21.284 15.185 1.00 33.78 96 ARG A C 1
ATOM 767 O O . ARG A 1 96 ? -62.582 -20.489 15.041 1.00 33.78 96 ARG A O 1
ATOM 774 N N . HIS A 1 97 ? -60.931 -21.721 14.151 1.00 37.88 97 HIS A N 1
ATOM 775 C CA . HIS A 1 97 ? -61.550 -22.386 12.982 1.00 37.88 97 HIS A CA 1
ATOM 776 C C . HIS A 1 97 ? -60.509 -23.114 12.090 1.00 37.88 97 HIS A C 1
ATOM 778 O O . HIS A 1 97 ? -59.517 -22.500 11.709 1.00 37.88 97 HIS A O 1
ATOM 784 N N . PRO A 1 98 ? -60.710 -24.403 11.735 1.00 49.12 98 PRO A N 1
ATOM 785 C CA . PRO A 1 98 ? -59.859 -25.148 10.792 1.00 49.12 98 PRO A CA 1
ATOM 786 C C . PRO A 1 98 ? -60.494 -25.296 9.389 1.00 49.12 98 PRO A C 1
ATOM 788 O O . PRO A 1 98 ? -61.694 -25.050 9.268 1.00 49.12 98 PRO A O 1
ATOM 791 N N . LEU A 1 99 ? -59.709 -25.834 8.422 1.00 41.12 99 LEU A N 1
ATOM 792 C CA . LEU A 1 99 ? -60.042 -26.512 7.126 1.00 41.12 99 LEU A CA 1
ATOM 793 C C . LEU A 1 99 ? -59.365 -25.892 5.858 1.00 41.12 99 LEU A C 1
ATOM 795 O O . LEU A 1 99 ? -58.934 -24.746 5.932 1.00 41.12 99 LEU A O 1
ATOM 799 N N . PRO A 1 100 ? -59.070 -26.670 4.777 1.00 49.72 100 PRO A N 1
ATOM 800 C CA . PRO A 1 100 ? -57.681 -27.099 4.508 1.00 49.72 100 PRO A CA 1
ATOM 801 C C . PRO A 1 100 ? -57.242 -26.880 3.013 1.00 49.72 100 PRO A C 1
ATOM 803 O O . PRO A 1 100 ? -57.930 -26.152 2.299 1.00 49.72 100 PRO A O 1
ATOM 806 N N . PRO A 1 101 ? -56.106 -27.426 2.503 1.00 59.47 101 PRO A N 1
ATOM 807 C CA . PRO A 1 101 ? -55.471 -26.951 1.258 1.00 59.47 101 PRO A CA 1
ATOM 808 C C . PRO A 1 101 ? -55.797 -27.771 -0.008 1.00 59.47 101 PRO A C 1
ATOM 810 O O . PRO A 1 101 ? -56.073 -28.968 0.078 1.00 59.47 101 PRO A O 1
ATOM 813 N N . THR A 1 102 ? -55.652 -27.174 -1.204 1.00 36.81 102 THR A N 1
ATOM 814 C CA . THR A 1 102 ? -55.524 -27.909 -2.489 1.00 36.81 102 THR A CA 1
ATOM 815 C C . THR A 1 102 ? -54.794 -27.100 -3.585 1.00 36.81 102 THR A C 1
ATOM 817 O O . THR A 1 102 ? -55.409 -26.279 -4.249 1.00 36.81 102 THR A O 1
ATOM 820 N N . GLU A 1 103 ? -53.486 -27.354 -3.739 1.00 43.16 103 GLU A N 1
ATOM 821 C CA . GLU A 1 103 ? -52.791 -27.819 -4.972 1.00 43.16 103 GLU A CA 1
ATOM 822 C C . GLU A 1 103 ? -52.921 -27.106 -6.369 1.00 43.16 103 GLU A C 1
ATOM 824 O O . GLU A 1 103 ? -53.655 -26.131 -6.504 1.00 43.16 103 GLU A O 1
ATOM 829 N N . PRO A 1 1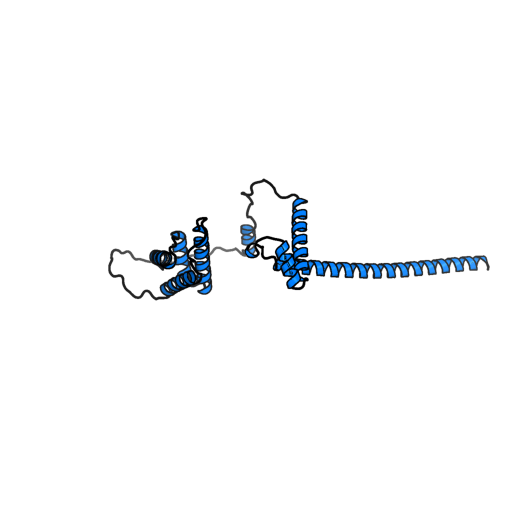04 ? -52.083 -27.436 -7.397 1.00 52.03 104 PRO A N 1
ATOM 830 C CA . PRO A 1 104 ? -51.332 -26.394 -8.120 1.00 52.03 104 PRO A CA 1
ATOM 831 C C . PRO A 1 104 ? -51.494 -26.375 -9.659 1.00 52.03 104 PRO A C 1
ATOM 833 O O . PRO A 1 104 ? -52.013 -27.308 -10.264 1.00 52.03 104 PRO A O 1
ATOM 836 N N . THR A 1 105 ? -50.910 -25.363 -10.325 1.00 35.25 105 THR A N 1
ATOM 837 C CA . THR A 1 105 ? -50.596 -25.405 -11.774 1.00 35.25 105 THR A CA 1
ATOM 838 C C . THR A 1 1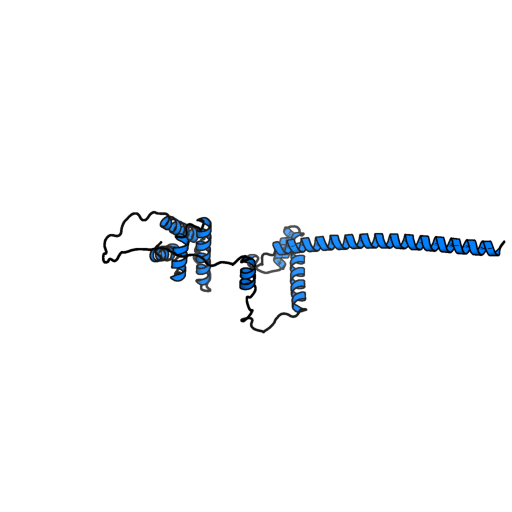05 ? -49.281 -24.680 -12.138 1.00 35.25 105 THR A C 1
ATOM 840 O O . THR A 1 105 ? -49.139 -23.487 -11.877 1.00 35.25 105 THR A O 1
ATOM 843 N N . PRO A 1 106 ? -48.314 -25.370 -12.774 1.00 43.88 106 PRO A N 1
ATOM 844 C CA . PRO A 1 106 ? -47.213 -24.786 -13.556 1.00 43.88 106 PRO A CA 1
ATOM 845 C C . PRO A 1 106 ? -47.485 -24.960 -15.076 1.00 43.88 106 PRO A C 1
ATOM 847 O O . PRO A 1 106 ? -48.517 -25.521 -15.444 1.00 43.88 106 PRO A O 1
ATOM 850 N N . PRO A 1 107 ? -46.530 -24.686 -15.989 1.00 51.41 107 PRO A N 1
ATOM 851 C CA . PRO A 1 107 ? -45.614 -23.546 -16.106 1.00 51.41 107 PRO A CA 1
ATOM 852 C C . PRO A 1 107 ? -45.795 -22.813 -17.463 1.00 51.41 107 PRO A C 1
ATOM 854 O O . PRO A 1 107 ? -46.424 -23.325 -18.388 1.00 51.41 107 PRO A O 1
ATOM 857 N N . THR A 1 108 ? -45.152 -21.657 -17.674 1.00 36.44 108 THR A N 1
ATOM 858 C CA . THR A 1 108 ? -44.974 -21.103 -19.038 1.00 36.44 108 THR A CA 1
ATOM 859 C C . THR A 1 108 ? -43.585 -20.491 -19.238 1.00 36.44 108 THR A C 1
ATOM 861 O O . THR A 1 108 ? -43.348 -19.320 -18.979 1.00 36.44 108 THR A O 1
ATOM 864 N N . SER A 1 109 ? -42.678 -21.366 -19.683 1.00 41.06 109 SER A N 1
ATOM 865 C CA . SER A 1 109 ? -41.584 -21.173 -20.653 1.00 41.06 109 SER A CA 1
ATOM 866 C C . SER A 1 109 ? -40.782 -19.854 -20.744 1.00 41.06 109 SER A C 1
ATOM 868 O O . SER A 1 109 ? -41.323 -18.783 -20.992 1.00 41.06 109 SER A O 1
ATOM 870 N N . HIS A 1 110 ? -39.456 -20.039 -20.835 1.00 45.31 110 HIS A N 1
ATOM 871 C CA . HIS A 1 110 ? -38.438 -19.124 -21.382 1.00 45.31 110 HIS A CA 1
ATOM 872 C C . HIS A 1 110 ? -37.951 -17.959 -20.504 1.00 45.31 110 HIS A C 1
ATOM 874 O O . HIS A 1 110 ? -38.155 -16.784 -20.808 1.00 45.31 110 HIS A O 1
ATOM 880 N N . HIS A 1 111 ? -37.113 -18.298 -19.516 1.00 39.81 111 HIS A N 1
ATOM 881 C CA . HIS A 1 111 ? -36.097 -17.360 -19.032 1.00 39.81 111 HIS A CA 1
ATOM 882 C C . HIS A 1 111 ? -34.701 -17.978 -18.855 1.00 39.81 111 HIS A C 1
ATOM 884 O O . HIS A 1 111 ? -34.090 -17.920 -17.791 1.00 39.81 111 HIS A O 1
ATOM 890 N N . ASP A 1 112 ? -34.162 -18.508 -19.953 1.00 38.56 112 ASP A N 1
ATOM 891 C CA . ASP A 1 112 ? -32.714 -18.614 -20.124 1.00 38.56 112 ASP A CA 1
ATOM 892 C C . ASP A 1 112 ? -32.182 -17.281 -20.675 1.00 38.56 112 ASP A C 1
ATOM 894 O O . ASP A 1 112 ? -32.329 -16.983 -21.859 1.00 38.56 112 ASP A O 1
ATOM 898 N N . GLN A 1 113 ? -31.575 -16.456 -19.818 1.00 46.78 113 GLN A N 1
ATOM 899 C CA . GLN A 1 113 ? -30.109 -16.350 -19.731 1.00 46.78 113 GLN A CA 1
ATOM 900 C C . GLN A 1 113 ? -29.671 -15.191 -18.806 1.00 46.78 113 GLN A C 1
ATOM 902 O O . GLN A 1 113 ? -29.928 -14.020 -19.064 1.00 46.78 113 GLN A O 1
ATOM 907 N N . ASN A 1 114 ? -28.858 -15.527 -17.796 1.00 49.75 114 ASN A N 1
ATOM 908 C CA . ASN A 1 114 ? -28.085 -14.610 -16.938 1.00 49.75 114 ASN A CA 1
ATOM 909 C C . ASN A 1 114 ? -28.863 -13.637 -16.014 1.00 49.75 114 ASN A C 1
ATOM 911 O O . ASN A 1 114 ? -28.737 -12.416 -16.171 1.00 49.75 114 ASN A O 1
ATOM 915 N N . PRO A 1 115 ? -29.470 -14.129 -14.908 1.00 52.03 115 PRO A N 1
ATOM 916 C CA . PRO A 1 115 ? -29.894 -13.267 -13.792 1.00 52.03 115 PRO A CA 1
ATOM 917 C C . PRO A 1 115 ? -28.750 -12.389 -13.253 1.00 52.03 115 PRO A C 1
ATOM 919 O O . PRO A 1 115 ? -28.975 -11.256 -12.840 1.00 52.03 115 PRO A O 1
ATOM 922 N N . LYS A 1 116 ? -27.492 -12.851 -13.356 1.00 56.44 116 LYS A N 1
ATOM 923 C CA . LYS A 1 116 ? -26.295 -12.083 -12.971 1.00 56.44 116 LYS A CA 1
ATOM 924 C C . LYS A 1 116 ? -26.169 -10.732 -13.690 1.00 56.44 116 LYS A C 1
ATOM 926 O O . LYS A 1 116 ? -25.659 -9.796 -13.088 1.00 56.44 116 LYS A O 1
ATOM 931 N N . LYS A 1 117 ? -26.633 -10.596 -14.942 1.00 56.88 117 LYS A N 1
ATOM 932 C CA . LYS A 1 117 ? -26.601 -9.307 -15.665 1.00 56.88 117 LYS A CA 1
ATOM 933 C C . LYS A 1 117 ? -27.741 -8.374 -15.252 1.00 56.88 117 LYS A C 1
ATOM 935 O O . LYS A 1 117 ? -27.513 -7.174 -15.165 1.00 56.88 117 LYS A O 1
ATOM 940 N N . ALA A 1 118 ? -28.927 -8.914 -14.969 1.00 56.06 118 ALA A N 1
ATOM 941 C CA . ALA A 1 118 ? -30.055 -8.134 -14.461 1.00 56.06 118 ALA A CA 1
ATOM 942 C C . ALA A 1 118 ? -29.764 -7.580 -13.055 1.00 56.06 118 ALA A C 1
ATOM 944 O O . ALA A 1 118 ? -29.956 -6.394 -12.811 1.00 56.06 118 ALA A O 1
ATOM 945 N N . ILE A 1 119 ? -29.192 -8.409 -12.175 1.00 60.50 119 ILE A N 1
ATOM 946 C CA . ILE A 1 119 ? -28.731 -8.001 -10.840 1.00 60.50 119 ILE A CA 1
ATOM 947 C C . ILE A 1 119 ? -27.656 -6.908 -10.957 1.00 60.50 119 ILE A C 1
ATOM 949 O O . ILE A 1 119 ? -27.794 -5.853 -10.345 1.00 60.50 119 ILE A O 1
ATOM 953 N N . LEU A 1 120 ? -26.633 -7.086 -11.803 1.00 61.00 120 LEU A N 1
ATOM 954 C CA . LEU A 1 120 ? -25.592 -6.062 -11.978 1.00 61.00 120 LEU A CA 1
ATOM 955 C C . LEU A 1 120 ? -26.130 -4.738 -12.558 1.00 61.00 120 LEU A C 1
ATOM 957 O O . LEU A 1 120 ? -25.574 -3.683 -12.275 1.00 61.00 120 LEU A O 1
ATOM 961 N N . ALA A 1 121 ? -27.211 -4.774 -13.344 1.00 62.44 121 ALA A N 1
ATOM 962 C CA . ALA A 1 121 ? -27.885 -3.572 -13.836 1.00 62.44 121 ALA A CA 1
ATOM 963 C C . ALA A 1 121 ? -28.749 -2.888 -12.759 1.00 62.44 121 ALA A C 1
ATOM 965 O O . ALA A 1 121 ? -28.808 -1.661 -12.735 1.00 62.44 121 ALA A O 1
ATOM 966 N N . ALA A 1 122 ? -29.376 -3.659 -11.863 1.00 60.03 122 ALA A N 1
ATOM 967 C CA . ALA A 1 122 ? -30.173 -3.141 -10.749 1.00 60.03 122 ALA A CA 1
ATOM 968 C C . ALA A 1 122 ? -29.301 -2.487 -9.662 1.00 60.03 122 ALA A C 1
ATOM 970 O O . ALA A 1 122 ? -29.598 -1.382 -9.224 1.00 60.03 122 ALA A O 1
ATOM 971 N N . TYR A 1 123 ? -28.184 -3.117 -9.282 1.00 58.34 123 TYR A N 1
ATOM 972 C CA . TYR A 1 123 ? -27.235 -2.556 -8.305 1.00 58.34 123 TYR A CA 1
ATOM 973 C C . TYR A 1 123 ? -26.209 -1.589 -8.927 1.00 58.34 123 TYR A C 1
ATOM 975 O O . TYR A 1 123 ? -25.512 -0.880 -8.207 1.00 58.34 123 TYR A O 1
ATOM 983 N N . GLY A 1 124 ? -26.109 -1.534 -10.260 1.00 49.19 124 GLY A N 1
ATOM 984 C CA . GLY A 1 124 ? -25.212 -0.631 -10.995 1.00 49.19 124 GLY A CA 1
ATOM 985 C C . GLY A 1 124 ? -25.783 0.765 -11.271 1.00 49.19 124 GLY A C 1
ATOM 986 O O . GLY A 1 124 ? -25.102 1.580 -11.890 1.00 49.19 124 GLY A O 1
ATOM 987 N N . LYS A 1 125 ? -27.023 1.037 -10.846 1.00 51.00 125 LYS A N 1
ATOM 988 C CA . LYS A 1 125 ? -27.687 2.342 -10.948 1.00 51.00 125 LYS A CA 1
ATOM 989 C C . LYS A 1 125 ? -28.186 2.818 -9.584 1.00 51.00 125 LYS A C 1
ATOM 991 O O . LYS A 1 125 ? -29.384 2.944 -9.354 1.00 51.00 125 LYS A O 1
ATOM 996 N N . VAL A 1 126 ? -27.245 3.129 -8.699 1.00 46.59 126 VAL A N 1
ATOM 997 C CA . VAL A 1 126 ? -27.504 4.169 -7.700 1.00 46.59 126 VAL A CA 1
ATOM 998 C C . VAL A 1 126 ? -27.393 5.493 -8.450 1.00 46.59 126 VAL A C 1
ATOM 1000 O O . VAL A 1 126 ? -26.303 5.890 -8.858 1.00 46.59 126 VAL A O 1
ATOM 1003 N N . GLU A 1 127 ? -28.529 6.122 -8.733 1.00 42.97 127 GLU A N 1
ATOM 1004 C CA . GLU A 1 127 ? -28.549 7.493 -9.239 1.00 42.97 127 GLU A CA 1
ATOM 1005 C C . GLU A 1 127 ? -28.169 8.423 -8.076 1.00 42.97 127 GLU A C 1
ATOM 1007 O O . GLU A 1 127 ? -28.801 8.387 -7.022 1.00 42.97 127 GLU A O 1
ATOM 1012 N N . ASP A 1 128 ? -27.119 9.235 -8.254 1.00 44.75 128 ASP A N 1
ATOM 1013 C CA . ASP A 1 128 ? -26.592 10.188 -7.259 1.00 44.75 128 ASP A CA 1
ATOM 1014 C C . ASP A 1 128 ? -27.545 11.393 -7.016 1.00 44.75 128 ASP A C 1
ATOM 1016 O O . ASP A 1 128 ? -27.115 12.547 -6.925 1.00 44.75 128 ASP A O 1
ATOM 1020 N N . GLU A 1 129 ? -28.855 11.165 -6.888 1.00 48.97 129 GLU A N 1
ATOM 1021 C CA . GLU A 1 129 ? -29.870 12.197 -6.619 1.00 48.97 129 GLU A CA 1
ATOM 1022 C C . GLU A 1 129 ? -30.023 12.533 -5.124 1.00 48.97 129 GLU A C 1
ATOM 1024 O O . GLU A 1 129 ? -31.121 12.725 -4.606 1.00 48.97 129 GLU A O 1
ATOM 1029 N N . GLN A 1 130 ? -28.896 12.695 -4.423 1.00 45.97 130 GLN A N 1
ATOM 1030 C CA . GLN A 1 130 ? -28.840 13.589 -3.254 1.00 45.97 130 GLN A CA 1
ATOM 1031 C C . GLN A 1 130 ? -27.455 14.208 -2.990 1.00 45.97 130 GLN A C 1
ATOM 1033 O O . GLN A 1 130 ? -27.171 14.697 -1.894 1.00 45.97 130 GLN A O 1
ATOM 1038 N N . ALA A 1 131 ? -26.592 14.270 -4.010 1.00 39.25 131 ALA A N 1
ATOM 1039 C CA . ALA A 1 131 ? -25.335 15.004 -3.923 1.00 39.25 131 ALA A CA 1
ATOM 1040 C C . ALA A 1 131 ? -25.573 16.527 -4.006 1.00 39.25 131 ALA A C 1
ATOM 1042 O O . ALA A 1 131 ? -25.767 17.089 -5.085 1.00 39.25 131 ALA A O 1
ATOM 1043 N N . ASN A 1 132 ? -25.503 17.203 -2.855 1.00 39.16 132 ASN A N 1
ATOM 1044 C CA . ASN A 1 132 ? -25.402 18.662 -2.753 1.00 39.16 132 ASN A CA 1
ATOM 1045 C C . ASN A 1 132 ? -24.321 19.190 -3.735 1.00 39.16 132 ASN A C 1
ATOM 1047 O O . ASN A 1 132 ? -23.159 18.800 -3.606 1.00 39.16 132 ASN A O 1
ATOM 1051 N N . PRO A 1 133 ? -24.645 20.058 -4.717 1.00 48.69 133 PRO A N 1
ATOM 1052 C CA . PRO A 1 133 ? -23.746 20.382 -5.831 1.00 48.69 133 PRO A CA 1
ATOM 1053 C C . PRO A 1 133 ? -22.621 21.374 -5.479 1.00 48.69 133 PRO A C 1
ATOM 1055 O O . PRO A 1 133 ? -22.035 21.990 -6.372 1.00 48.69 133 PRO A O 1
ATOM 1058 N N . GLN A 1 134 ? -22.293 21.549 -4.197 1.00 50.66 134 GLN A N 1
ATOM 1059 C CA . GLN A 1 134 ? -21.162 22.366 -3.767 1.00 50.66 134 GLN A CA 1
ATOM 1060 C C . GLN A 1 134 ? -19.897 21.518 -3.584 1.00 50.66 134 GLN A C 1
ATOM 1062 O O . GLN A 1 134 ? -19.829 20.648 -2.724 1.00 50.66 134 GLN A O 1
ATOM 1067 N N . LEU A 1 135 ? -18.868 21.875 -4.363 1.00 52.47 135 LEU A N 1
ATOM 1068 C CA . LEU A 1 135 ? -17.466 21.470 -4.193 1.00 52.47 135 LEU A CA 1
ATOM 1069 C C . LEU A 1 135 ? -17.143 19.998 -4.518 1.00 52.47 135 LEU A C 1
ATOM 1071 O O . LEU A 1 135 ? -16.601 19.264 -3.695 1.00 52.47 135 LEU A O 1
ATOM 1075 N N . LYS A 1 136 ? -17.319 19.600 -5.789 1.00 60.56 136 LYS A N 1
ATOM 1076 C CA . LYS A 1 136 ? -16.423 18.575 -6.359 1.00 60.56 136 LYS A CA 1
ATOM 1077 C C . LYS A 1 136 ? -15.003 19.168 -6.390 1.00 60.56 136 LYS A C 1
ATOM 1079 O O . LYS A 1 136 ? -14.827 20.173 -7.084 1.00 60.56 136 LYS A O 1
ATOM 1084 N N . PRO A 1 137 ? -14.012 18.598 -5.676 1.00 57.50 137 PRO A N 1
ATOM 1085 C CA . PRO A 1 137 ? -12.652 19.125 -5.683 1.00 57.50 137 PRO A CA 1
ATOM 1086 C C . PRO A 1 137 ? -12.095 19.102 -7.106 1.00 57.50 137 PRO A C 1
ATOM 1088 O O . PRO A 1 137 ? -12.252 18.133 -7.855 1.00 57.50 137 PRO A O 1
ATOM 1091 N N . THR A 1 138 ? -11.452 20.194 -7.495 1.00 72.75 138 THR A N 1
ATOM 1092 C CA . THR A 1 138 ? -10.823 20.327 -8.803 1.00 72.75 138 THR A CA 1
ATOM 1093 C C . THR A 1 138 ? -9.689 19.313 -8.962 1.00 72.75 138 THR A C 1
ATOM 1095 O O . THR A 1 138 ? -9.053 18.881 -8.001 1.00 72.75 138 THR A O 1
ATOM 1098 N N . ALA A 1 139 ? -9.339 18.984 -10.208 1.00 71.44 139 ALA A N 1
ATOM 1099 C CA . ALA A 1 139 ? -8.220 18.083 -10.511 1.00 71.44 139 ALA A CA 1
ATOM 1100 C C . ALA A 1 139 ? -6.833 18.601 -10.051 1.00 71.44 139 ALA A C 1
ATOM 1102 O O . ALA A 1 139 ? -5.828 17.914 -10.246 1.00 71.44 139 ALA A O 1
ATOM 1103 N N . LYS A 1 140 ? -6.764 19.817 -9.484 1.00 74.69 140 LYS A N 1
ATOM 1104 C CA . LYS A 1 140 ? -5.596 20.351 -8.772 1.00 74.69 140 LYS A CA 1
ATOM 1105 C C . LYS A 1 140 ? -5.656 19.995 -7.288 1.00 74.69 140 LYS A C 1
ATOM 1107 O O . LYS A 1 140 ? -4.725 19.365 -6.805 1.00 74.69 140 LYS A O 1
ATOM 1112 N N . GLU A 1 141 ? -6.767 20.297 -6.618 1.00 73.38 141 GLU A N 1
ATOM 1113 C CA . GLU A 1 141 ? -6.988 19.965 -5.201 1.00 73.38 141 GLU A CA 1
ATOM 1114 C C . GLU A 1 141 ? -6.886 18.455 -4.949 1.00 73.38 141 GLU A C 1
ATOM 1116 O O . GLU A 1 141 ? -6.286 18.042 -3.964 1.00 73.38 141 GLU A O 1
ATOM 1121 N N . LEU A 1 142 ? -7.368 17.614 -5.875 1.00 73.75 142 LEU A N 1
ATOM 1122 C CA . LEU A 1 142 ? -7.216 16.157 -5.760 1.00 73.75 142 LEU A CA 1
ATOM 1123 C C . LEU A 1 142 ? -5.738 15.717 -5.761 1.00 73.75 142 LEU A C 1
ATOM 1125 O O . LEU A 1 142 ? -5.351 14.834 -5.000 1.00 73.75 142 LEU A O 1
ATOM 1129 N N . LYS A 1 143 ? -4.900 16.353 -6.592 1.00 78.31 143 LYS A N 1
ATOM 1130 C CA . LYS A 1 143 ? -3.456 16.070 -6.659 1.00 78.31 143 LYS A CA 1
ATOM 1131 C C . LYS A 1 143 ? -2.715 16.597 -5.441 1.00 78.31 143 LYS A C 1
ATOM 1133 O O . LYS A 1 143 ? -1.843 15.909 -4.933 1.00 78.31 143 LYS A O 1
ATOM 1138 N N . GLU A 1 144 ? -3.077 17.783 -4.967 1.00 81.19 144 GLU A N 1
ATOM 1139 C CA . GLU A 1 144 ? -2.511 18.372 -3.754 1.00 81.19 144 GLU A CA 1
ATOM 1140 C C . GLU A 1 144 ? -2.864 17.527 -2.518 1.00 81.19 144 GLU A C 1
ATOM 1142 O O . GLU A 1 144 ? -2.003 17.269 -1.676 1.00 81.19 144 GLU A O 1
ATOM 1147 N N . LEU A 1 145 ? -4.082 16.973 -2.463 1.00 77.69 145 LEU A N 1
ATOM 1148 C CA . LEU A 1 145 ? -4.489 16.014 -1.438 1.00 77.69 145 LEU A CA 1
ATOM 1149 C C . LEU A 1 145 ? -3.683 14.705 -1.533 1.00 77.69 145 LEU A C 1
ATOM 1151 O O . LEU A 1 145 ? -3.131 14.265 -0.524 1.00 77.69 145 LEU A O 1
ATOM 1155 N N . GLU A 1 146 ? -3.547 14.114 -2.727 1.00 81.31 146 GLU A N 1
ATOM 1156 C CA . GLU A 1 146 ? -2.696 12.932 -2.955 1.00 81.31 146 GLU A CA 1
ATOM 1157 C C . GLU A 1 146 ? -1.226 13.178 -2.573 1.00 81.31 146 GLU A C 1
ATOM 1159 O O . GLU A 1 146 ? -0.590 12.315 -1.969 1.00 81.31 146 GLU A O 1
ATOM 1164 N N . GLU A 1 147 ? -0.665 14.340 -2.913 1.00 83.12 147 GLU A N 1
ATOM 1165 C CA . GLU A 1 147 ? 0.702 14.724 -2.551 1.00 83.12 147 GLU A CA 1
ATOM 1166 C C . GLU A 1 147 ? 0.837 14.930 -1.038 1.00 83.12 147 GLU A C 1
ATOM 1168 O O . GLU A 1 147 ? 1.818 14.477 -0.449 1.00 83.12 147 GLU A O 1
ATOM 1173 N N . SER A 1 148 ? -0.167 15.512 -0.374 1.00 82.69 148 SER A N 1
ATOM 1174 C CA . SER A 1 148 ? -0.196 15.634 1.089 1.00 82.69 148 SER A CA 1
ATOM 1175 C C . SER A 1 148 ? -0.219 14.262 1.784 1.00 82.69 148 SER A C 1
ATOM 1177 O O . SER A 1 148 ? 0.517 14.049 2.750 1.00 82.69 148 SER A O 1
ATOM 1179 N N . GLN A 1 149 ? -0.977 13.298 1.244 1.00 82.81 149 GLN A N 1
ATOM 1180 C CA . GLN A 1 149 ? -1.018 11.922 1.742 1.00 82.81 149 GLN A CA 1
ATOM 1181 C C . GLN A 1 149 ? 0.311 11.194 1.511 1.00 82.81 149 GLN A C 1
ATOM 1183 O O . GLN A 1 149 ? 0.824 10.574 2.440 1.00 82.81 149 GLN A O 1
ATOM 1188 N N . ARG A 1 150 ? 0.923 11.311 0.323 1.00 84.62 150 ARG A N 1
ATOM 1189 C CA . ARG A 1 150 ? 2.256 10.730 0.056 1.00 84.62 150 ARG A CA 1
ATOM 1190 C C . ARG A 1 150 ? 3.316 11.302 0.992 1.00 84.62 150 ARG A C 1
ATOM 1192 O O . ARG A 1 150 ? 4.028 10.538 1.632 1.00 84.62 150 ARG A O 1
ATOM 1199 N N . ASN A 1 151 ? 3.342 12.623 1.171 1.00 86.88 151 ASN A N 1
ATOM 1200 C CA . ASN A 1 151 ? 4.252 13.289 2.106 1.00 86.88 151 ASN A CA 1
ATOM 1201 C C . ASN A 1 151 ? 4.060 12.815 3.560 1.00 86.88 151 ASN A C 1
ATOM 1203 O O . ASN A 1 151 ? 5.037 12.718 4.305 1.00 86.88 151 ASN A O 1
ATOM 1207 N N . MET A 1 152 ? 2.826 12.510 3.979 1.00 86.00 152 MET A N 1
ATOM 1208 C CA . MET A 1 152 ? 2.540 11.929 5.297 1.00 86.00 152 MET A CA 1
ATOM 1209 C C . MET A 1 152 ? 3.089 10.498 5.417 1.00 86.00 152 MET A C 1
ATOM 1211 O O . MET A 1 152 ? 3.745 10.173 6.410 1.00 86.00 152 MET A O 1
ATOM 1215 N N . LEU A 1 153 ? 2.855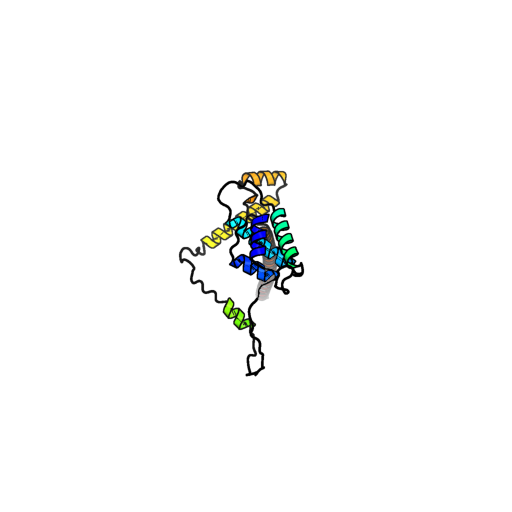 9.661 4.402 1.00 88.56 153 LEU A N 1
ATOM 1216 C CA . LEU A 1 153 ? 3.320 8.272 4.358 1.00 88.56 153 LEU A CA 1
ATOM 1217 C C . LEU A 1 153 ? 4.853 8.197 4.320 1.00 88.56 153 LEU A C 1
ATOM 1219 O O . LEU A 1 153 ? 5.438 7.458 5.107 1.00 88.56 153 LEU A O 1
ATOM 1223 N N . ASP A 1 154 ? 5.519 9.030 3.516 1.00 88.44 154 ASP A N 1
ATOM 1224 C CA . ASP A 1 154 ? 6.985 9.128 3.467 1.00 88.44 154 ASP A CA 1
ATOM 1225 C C . ASP A 1 154 ? 7.590 9.557 4.811 1.00 88.44 154 ASP A C 1
ATOM 1227 O O . ASP A 1 154 ? 8.613 9.020 5.246 1.00 88.44 154 ASP A O 1
ATOM 1231 N N . GLN A 1 155 ? 6.956 10.503 5.515 1.00 88.25 155 GLN A N 1
ATOM 1232 C CA . GLN A 1 155 ? 7.392 10.890 6.859 1.00 88.25 155 GLN A CA 1
ATOM 1233 C C . GLN A 1 155 ? 7.258 9.737 7.858 1.00 88.25 155 GLN A C 1
ATOM 1235 O O . GLN A 1 155 ? 8.144 9.558 8.693 1.00 88.25 155 GLN A O 1
ATOM 1240 N N . GLN A 1 156 ? 6.194 8.937 7.771 1.00 86.44 156 GLN A N 1
ATOM 1241 C CA . GLN A 1 156 ? 5.998 7.772 8.634 1.00 86.44 156 GLN A CA 1
ATOM 1242 C C . GLN A 1 156 ? 6.951 6.616 8.305 1.00 86.44 156 GLN A C 1
ATOM 1244 O O . GLN A 1 156 ? 7.538 6.051 9.228 1.00 86.44 156 GLN A O 1
ATOM 1249 N N . LEU A 1 157 ? 7.191 6.322 7.026 1.00 89.00 157 LEU A N 1
ATOM 1250 C CA . LEU A 1 157 ? 8.184 5.332 6.595 1.00 89.00 157 LEU A CA 1
ATOM 1251 C C . LEU A 1 157 ? 9.580 5.712 7.125 1.00 89.00 157 LEU A C 1
ATOM 1253 O O . LEU A 1 157 ? 10.251 4.927 7.793 1.00 89.00 157 LEU A O 1
ATOM 1257 N N . LYS A 1 158 ? 9.950 6.989 6.977 1.00 90.88 158 LYS A N 1
ATOM 1258 C CA . LYS A 1 158 ? 11.195 7.551 7.516 1.00 90.88 158 LYS A CA 1
ATOM 1259 C C . LYS A 1 158 ? 11.266 7.546 9.047 1.00 90.88 158 LYS A C 1
ATOM 1261 O O . LYS A 1 158 ? 12.363 7.486 9.601 1.00 90.88 158 LYS A O 1
ATOM 1266 N N . LEU A 1 159 ? 10.135 7.632 9.753 1.00 88.19 159 LEU A N 1
ATOM 1267 C CA . LEU A 1 159 ? 10.095 7.443 11.207 1.00 88.19 159 LEU A CA 1
ATOM 1268 C C . LEU A 1 159 ? 10.350 5.977 11.578 1.00 88.19 159 LEU A C 1
ATOM 1270 O O . LEU A 1 159 ? 11.079 5.733 12.538 1.00 88.19 159 LEU A O 1
ATOM 1274 N N . LEU A 1 160 ? 9.793 5.016 10.835 1.00 87.06 160 LEU A N 1
ATOM 1275 C CA . LEU A 1 160 ? 9.983 3.581 11.079 1.00 87.06 160 LEU A CA 1
ATOM 1276 C C . LEU A 1 160 ? 11.453 3.152 10.940 1.00 87.06 160 LEU A C 1
ATOM 1278 O O . LEU A 1 160 ? 11.924 2.399 11.794 1.00 87.06 160 LEU A O 1
ATOM 1282 N N . ASP A 1 161 ? 12.186 3.719 9.975 1.00 89.75 161 ASP A N 1
ATOM 1283 C CA . ASP A 1 161 ? 13.636 3.523 9.788 1.00 89.75 161 ASP A CA 1
ATOM 1284 C C . ASP A 1 161 ? 14.502 4.024 10.964 1.00 89.75 161 ASP A C 1
ATOM 1286 O O . ASP A 1 161 ? 15.660 3.620 11.134 1.00 89.75 161 ASP A O 1
ATOM 1290 N N . LEU A 1 162 ? 13.982 4.925 11.807 1.00 91.06 162 LEU A N 1
ATOM 1291 C CA . LEU A 1 162 ? 14.732 5.445 12.948 1.00 91.06 162 LEU A CA 1
ATOM 1292 C C . LEU A 1 162 ? 14.765 4.442 14.107 1.00 91.06 162 LEU A C 1
ATOM 1294 O O . LEU A 1 162 ? 13.760 3.863 14.519 1.00 91.06 162 LEU A O 1
ATOM 1298 N N . LYS A 1 163 ? 15.934 4.341 14.755 1.00 92.69 163 LYS A N 1
ATOM 1299 C CA . LYS A 1 163 ? 16.095 3.596 16.016 1.00 92.69 163 LYS A CA 1
ATOM 1300 C C . LYS A 1 163 ? 15.037 4.037 17.035 1.00 92.69 163 LYS A C 1
ATOM 1302 O O . LYS A 1 163 ? 14.888 5.233 17.275 1.00 92.69 163 LYS A O 1
ATOM 1307 N N . SER A 1 164 ? 14.390 3.077 17.702 1.00 90.75 164 SER A N 1
ATOM 1308 C CA . SER A 1 164 ? 13.251 3.270 18.627 1.00 90.75 164 SER A CA 1
ATOM 1309 C C . SER A 1 164 ? 13.334 4.514 19.540 1.00 90.75 164 SER A C 1
ATOM 1311 O O . SER A 1 164 ? 12.400 5.313 19.573 1.00 90.75 164 SER A O 1
ATOM 1313 N N . LYS A 1 165 ? 14.470 4.759 20.219 1.00 88.81 165 LYS A N 1
ATOM 1314 C CA . LYS A 1 165 ? 14.657 5.957 21.072 1.00 88.81 165 LYS A CA 1
ATOM 1315 C C . LYS A 1 165 ? 14.559 7.281 20.295 1.00 88.81 165 LYS A C 1
ATOM 1317 O O . LYS A 1 165 ? 13.999 8.251 20.801 1.00 88.81 165 LYS A O 1
ATOM 1322 N N . THR A 1 166 ? 15.103 7.328 19.081 1.00 88.88 166 THR A N 1
ATOM 1323 C CA . THR A 1 166 ? 15.033 8.488 18.181 1.00 88.88 166 THR A CA 1
ATOM 1324 C C . THR A 1 166 ? 13.633 8.632 17.597 1.00 88.88 166 THR A C 1
ATOM 1326 O O . THR A 1 166 ? 13.103 9.741 17.586 1.00 88.88 166 THR A O 1
ATOM 1329 N N . ARG A 1 167 ? 13.014 7.515 17.191 1.00 88.25 167 ARG A N 1
ATOM 1330 C CA . ARG A 1 167 ? 11.643 7.475 16.672 1.00 88.25 167 ARG A CA 1
ATOM 1331 C C . ARG A 1 167 ? 10.642 8.035 17.683 1.00 88.25 167 ARG A C 1
ATOM 1333 O O . ARG A 1 167 ? 9.992 9.026 17.377 1.00 88.25 167 ARG A O 1
ATOM 1340 N N . LYS A 1 168 ? 10.641 7.539 18.927 1.00 86.31 168 LYS A N 1
ATOM 1341 C CA . LYS A 1 168 ? 9.775 8.046 20.010 1.00 86.31 168 LYS A CA 1
ATOM 1342 C C . LYS A 1 168 ? 9.970 9.547 20.276 1.00 86.31 168 LYS A C 1
ATOM 1344 O O . LYS A 1 168 ? 9.008 10.263 20.539 1.00 86.31 168 LYS A O 1
ATOM 1349 N N . LYS A 1 169 ? 11.207 10.055 20.172 1.00 88.62 169 LYS A N 1
ATOM 1350 C CA . LYS A 1 169 ? 11.509 11.494 20.311 1.00 88.62 169 LYS A CA 1
ATOM 1351 C C . LYS A 1 169 ? 11.003 12.331 19.127 1.00 88.62 169 LYS A C 1
ATOM 1353 O O . LYS A 1 169 ? 10.730 13.513 19.310 1.00 88.62 169 LYS A O 1
ATOM 1358 N N . ALA A 1 170 ? 10.901 11.755 17.932 1.00 85.50 170 ALA A N 1
ATOM 1359 C CA . ALA A 1 170 ? 10.349 12.417 16.753 1.00 85.50 170 ALA A CA 1
ATOM 1360 C C . ALA A 1 170 ? 8.809 12.344 16.726 1.00 85.50 170 ALA A C 1
ATOM 1362 O O . ALA A 1 170 ? 8.163 13.368 16.535 1.00 85.50 170 ALA A O 1
ATOM 1363 N N . GLU A 1 171 ? 8.217 11.190 17.043 1.00 83.88 171 GLU A N 1
ATOM 1364 C CA . GLU A 1 171 ? 6.765 11.004 17.211 1.00 83.88 171 GLU A CA 1
ATOM 1365 C C . GLU A 1 171 ? 6.175 11.948 18.271 1.00 83.88 171 GLU A C 1
ATOM 1367 O O . GLU A 1 171 ? 5.095 12.499 18.062 1.00 83.88 171 GLU A O 1
ATOM 1372 N N . ALA A 1 172 ? 6.898 12.182 19.375 1.00 83.56 172 ALA A N 1
ATOM 1373 C CA . ALA A 1 172 ? 6.512 13.136 20.418 1.00 83.56 172 ALA A CA 1
ATOM 1374 C C . ALA A 1 172 ? 6.592 14.611 19.973 1.00 83.56 172 ALA A C 1
ATOM 1376 O O . ALA A 1 172 ? 5.930 15.459 20.562 1.00 83.56 172 ALA A O 1
ATOM 1377 N N . LYS A 1 173 ? 7.385 14.932 18.938 1.00 85.75 173 LYS A N 1
ATOM 1378 C CA . LYS A 1 173 ? 7.453 16.282 18.349 1.00 85.75 173 LYS A CA 1
ATOM 1379 C C . LYS A 1 173 ? 6.351 16.552 17.327 1.00 85.75 173 LYS A C 1
ATOM 1381 O O . LYS A 1 173 ? 6.033 17.714 17.113 1.00 85.75 173 LYS A O 1
ATOM 1386 N N . MET A 1 174 ? 5.792 15.510 16.707 1.00 78.00 174 MET A N 1
ATOM 1387 C CA . MET A 1 174 ? 4.667 15.643 15.769 1.00 78.00 174 MET A CA 1
ATOM 1388 C C . MET A 1 174 ? 3.389 16.155 16.455 1.00 78.00 174 MET A C 1
ATOM 1390 O O . MET A 1 174 ? 2.513 16.692 15.787 1.00 78.00 174 MET A O 1
ATOM 1394 N N . GLY A 1 175 ? 3.277 15.992 17.779 1.00 65.69 175 GLY A N 1
ATOM 1395 C CA . GLY A 1 175 ? 2.054 16.296 18.520 1.00 65.69 175 GLY A CA 1
ATOM 1396 C C . GLY A 1 175 ? 0.905 15.332 18.200 1.00 65.69 175 GLY A C 1
ATOM 1397 O O . GLY A 1 175 ? 1.076 14.335 17.493 1.00 65.69 175 GLY A O 1
ATOM 1398 N N . GLY A 1 176 ? -0.271 15.626 18.755 1.00 71.81 176 GLY A N 1
ATOM 1399 C CA . GLY A 1 176 ? -1.482 14.820 18.587 1.00 71.81 176 GLY A CA 1
ATOM 1400 C C . GLY A 1 176 ? -1.519 13.556 19.453 1.00 71.81 176 GLY A C 1
ATOM 1401 O O . GLY A 1 176 ? -0.500 12.900 19.680 1.00 71.81 176 GLY A O 1
ATOM 1402 N N . ASP A 1 177 ? -2.721 13.224 19.921 1.00 74.81 177 ASP A N 1
ATOM 1403 C CA . ASP A 1 177 ? -3.013 12.008 20.679 1.00 74.81 177 ASP A CA 1
ATOM 1404 C C . ASP A 1 177 ? -2.730 10.757 19.820 1.00 74.81 177 ASP A C 1
ATOM 1406 O O . ASP A 1 177 ? -3.280 10.656 18.720 1.00 74.81 177 ASP A O 1
ATOM 1410 N N . PRO A 1 178 ? -1.892 9.802 20.274 1.00 72.31 178 PRO A N 1
ATOM 1411 C CA . PRO A 1 178 ? -1.678 8.533 19.583 1.00 72.31 178 PRO A CA 1
ATOM 1412 C C . PRO A 1 178 ? -2.963 7.751 19.280 1.00 72.31 178 PRO A C 1
ATOM 1414 O O . PRO A 1 178 ? -2.994 7.052 18.271 1.00 72.31 178 PRO A O 1
ATOM 1417 N N . LEU A 1 179 ? -4.001 7.875 20.117 1.00 76.69 179 LEU A N 1
ATOM 1418 C CA . LEU A 1 179 ? -5.278 7.162 19.977 1.00 76.69 179 LEU A CA 1
ATOM 1419 C C . LEU A 1 179 ? -6.170 7.737 18.865 1.00 76.69 179 LEU A C 1
ATOM 1421 O O . LEU A 1 179 ? -7.007 7.022 18.327 1.00 76.69 179 LEU A O 1
ATOM 1425 N N . LEU A 1 180 ? -5.969 9.005 18.487 1.00 78.75 180 LEU A N 1
ATOM 1426 C CA . LEU A 1 180 ? -6.717 9.683 17.419 1.00 78.75 180 LEU A CA 1
ATOM 1427 C C . LEU A 1 180 ? -6.010 9.622 16.053 1.00 78.75 180 LEU A C 1
ATOM 1429 O O . LEU A 1 180 ? -6.447 10.262 15.096 1.00 78.75 180 LEU A O 1
ATOM 1433 N N . ARG A 1 181 ? -4.891 8.894 15.939 1.00 75.81 181 ARG A N 1
ATOM 1434 C CA . ARG A 1 181 ? -4.158 8.767 14.672 1.00 75.81 181 ARG A CA 1
ATOM 1435 C C . ARG A 1 181 ? -4.822 7.707 13.783 1.00 75.81 181 ARG A C 1
ATOM 1437 O O . ARG A 1 181 ? -5.044 6.594 14.256 1.00 75.81 181 ARG A O 1
ATOM 1444 N N . PRO A 1 182 ? -5.094 7.997 12.496 1.00 78.62 182 PRO A N 1
ATOM 1445 C CA . PRO A 1 182 ? -5.646 7.001 11.585 1.00 78.62 182 PRO A CA 1
ATOM 1446 C C . PRO A 1 182 ? -4.673 5.829 11.397 1.00 78.62 182 PRO A C 1
ATOM 1448 O O . PRO A 1 182 ? -3.454 6.015 11.347 1.00 78.62 182 PRO A O 1
ATOM 1451 N N . ASN A 1 183 ? -5.215 4.616 11.256 1.00 82.69 183 ASN A N 1
ATOM 1452 C CA . ASN A 1 183 ? -4.424 3.427 10.951 1.00 82.69 183 ASN A CA 1
ATOM 1453 C C . ASN A 1 183 ? -3.928 3.489 9.500 1.00 82.69 183 ASN A C 1
ATOM 1455 O O . ASN A 1 183 ? -4.681 3.252 8.558 1.00 82.69 183 ASN A O 1
ATOM 1459 N N . LEU A 1 184 ? -2.644 3.798 9.333 1.00 83.31 184 LEU A N 1
ATOM 1460 C CA . LEU A 1 184 ? -2.002 3.975 8.031 1.00 83.31 184 LEU A CA 1
ATOM 1461 C C . LEU A 1 184 ? -1.170 2.755 7.605 1.00 83.31 184 LEU A C 1
ATOM 1463 O O . LEU A 1 184 ? -0.500 2.810 6.580 1.00 83.31 184 LEU A O 1
ATOM 1467 N N . ASN A 1 185 ? -1.229 1.637 8.340 1.00 86.50 185 ASN A N 1
ATOM 1468 C CA . ASN A 1 185 ? -0.377 0.465 8.094 1.00 86.50 185 ASN A CA 1
ATOM 1469 C C . ASN A 1 185 ? -0.531 -0.100 6.671 1.00 86.50 185 ASN A C 1
ATOM 1471 O O . ASN A 1 185 ? 0.472 -0.364 6.013 1.00 86.50 185 ASN A O 1
ATOM 1475 N N . ALA A 1 186 ? -1.765 -0.241 6.173 1.00 86.50 186 ALA A N 1
ATOM 1476 C CA . ALA A 1 186 ? -2.013 -0.704 4.804 1.00 86.50 186 ALA A CA 1
ATOM 1477 C C . ALA A 1 186 ? -1.481 0.297 3.762 1.00 86.50 186 ALA A C 1
ATOM 1479 O O . ALA A 1 186 ? -0.723 -0.075 2.870 1.00 86.50 186 ALA A O 1
ATOM 1480 N N . ALA A 1 187 ? -1.787 1.586 3.943 1.00 86.38 187 ALA A N 1
ATOM 1481 C CA . ALA A 1 187 ? -1.332 2.653 3.055 1.00 86.38 187 ALA A CA 1
ATOM 1482 C C . ALA A 1 187 ? 0.205 2.783 3.013 1.00 86.38 187 ALA A C 1
ATOM 1484 O O . ALA A 1 187 ? 0.760 3.086 1.960 1.00 86.38 187 ALA A O 1
ATOM 1485 N N . LEU A 1 188 ? 0.901 2.520 4.126 1.00 88.75 188 LEU A N 1
ATOM 1486 C CA . LEU A 1 188 ? 2.366 2.478 4.186 1.00 88.75 188 LEU A CA 1
ATOM 1487 C C . LEU A 1 188 ? 2.941 1.317 3.371 1.00 88.75 188 LEU A C 1
ATOM 1489 O O . LEU A 1 188 ? 3.863 1.535 2.587 1.00 88.75 188 LEU A O 1
ATOM 1493 N N . VAL A 1 189 ? 2.379 0.112 3.515 1.00 90.06 189 VAL A N 1
ATOM 1494 C CA . VAL A 1 189 ? 2.799 -1.074 2.748 1.00 90.06 189 VAL A CA 1
ATOM 1495 C C . VAL A 1 189 ? 2.572 -0.861 1.249 1.00 90.06 189 VAL A C 1
ATOM 1497 O O . VAL A 1 189 ? 3.470 -1.130 0.448 1.00 90.06 189 VAL A O 1
ATOM 1500 N N . ASP A 1 190 ? 1.420 -0.311 0.860 1.00 89.31 190 ASP A N 1
ATOM 1501 C CA . ASP A 1 190 ? 1.123 0.013 -0.538 1.00 89.31 190 ASP A CA 1
ATOM 1502 C C . ASP A 1 190 ? 2.058 1.104 -1.091 1.00 89.31 190 ASP A C 1
ATOM 1504 O O . ASP A 1 190 ? 2.505 1.020 -2.241 1.00 89.31 190 ASP A O 1
ATOM 1508 N N . HIS A 1 191 ? 2.411 2.110 -0.279 1.00 88.88 191 HIS A N 1
ATOM 1509 C CA . HIS A 1 191 ? 3.352 3.162 -0.670 1.00 88.88 191 HIS A CA 1
ATOM 1510 C C . HIS A 1 191 ? 4.779 2.630 -0.852 1.00 88.88 191 HIS A C 1
ATOM 1512 O O . HIS A 1 191 ? 5.420 2.925 -1.862 1.00 88.88 191 HIS A O 1
ATOM 1518 N N . GLU A 1 192 ? 5.262 1.791 0.069 1.00 90.25 192 GLU A N 1
ATOM 1519 C CA . GLU A 1 192 ? 6.565 1.128 -0.040 1.00 90.25 192 GLU A CA 1
ATOM 1520 C C . GLU A 1 192 ? 6.617 0.210 -1.274 1.00 90.25 192 GLU A C 1
ATOM 1522 O O . GLU A 1 192 ? 7.561 0.267 -2.067 1.00 90.25 192 GLU A O 1
ATOM 1527 N N . ALA A 1 193 ? 5.569 -0.590 -1.501 1.00 90.94 193 ALA A N 1
ATOM 1528 C CA . ALA A 1 193 ? 5.458 -1.449 -2.676 1.00 90.94 193 ALA A CA 1
ATOM 1529 C C . ALA A 1 193 ? 5.453 -0.640 -3.987 1.00 90.94 193 ALA A C 1
ATOM 1531 O O . ALA A 1 193 ? 6.070 -1.054 -4.978 1.00 90.94 193 ALA A O 1
ATOM 1532 N N . LYS A 1 194 ? 4.805 0.532 -3.995 1.00 91.50 194 LYS A N 1
ATOM 1533 C CA . LYS A 1 194 ? 4.805 1.463 -5.128 1.00 91.50 194 LYS A CA 1
ATOM 1534 C C . LYS A 1 194 ? 6.195 2.058 -5.376 1.00 91.50 194 LYS A C 1
ATOM 1536 O O . LYS A 1 194 ? 6.681 1.951 -6.502 1.00 91.50 194 LYS A O 1
ATOM 1541 N N . LEU A 1 195 ? 6.861 2.591 -4.348 1.00 90.62 195 LEU A N 1
ATOM 1542 C CA . LEU A 1 195 ? 8.240 3.097 -4.432 1.00 90.62 195 LEU A CA 1
ATOM 1543 C C . LEU A 1 195 ? 9.189 2.029 -4.992 1.00 90.62 195 LEU A C 1
ATOM 1545 O O . LEU A 1 195 ? 9.863 2.251 -5.997 1.00 90.62 195 LEU A O 1
ATOM 1549 N N . ARG A 1 196 ? 9.153 0.815 -4.432 1.00 91.94 196 ARG A N 1
ATOM 1550 C CA . ARG A 1 196 ? 9.957 -0.330 -4.890 1.00 91.94 196 ARG A CA 1
ATOM 1551 C C . ARG A 1 196 ? 9.698 -0.688 -6.359 1.00 91.94 196 ARG A C 1
ATOM 1553 O O . ARG A 1 196 ? 10.617 -1.081 -7.084 1.00 91.94 196 ARG A O 1
ATOM 1560 N N . ARG A 1 197 ? 8.452 -0.556 -6.828 1.00 92.44 197 ARG A N 1
ATOM 1561 C CA . ARG A 1 197 ? 8.076 -0.776 -8.235 1.00 92.44 197 ARG A CA 1
ATOM 1562 C C . ARG A 1 197 ? 8.606 0.333 -9.148 1.00 92.44 197 ARG A C 1
ATOM 1564 O O . ARG A 1 197 ? 9.034 0.034 -10.264 1.00 92.44 197 ARG A O 1
ATOM 1571 N N . GLU A 1 198 ? 8.613 1.580 -8.689 1.00 91.88 198 GLU A N 1
ATOM 1572 C CA . GLU A 1 198 ? 9.172 2.727 -9.413 1.00 91.88 198 GLU A CA 1
ATOM 1573 C C . GLU A 1 198 ? 10.710 2.662 -9.494 1.00 91.88 198 GLU A C 1
ATOM 1575 O O . GLU A 1 198 ? 11.277 2.865 -10.572 1.00 91.88 198 GLU A O 1
ATOM 1580 N N . GLU A 1 199 ? 11.396 2.251 -8.426 1.00 92.62 199 GLU A N 1
ATOM 1581 C CA . GLU A 1 199 ? 12.837 1.946 -8.430 1.00 92.62 199 GLU A CA 1
ATOM 1582 C C . GLU A 1 199 ? 13.189 0.816 -9.411 1.00 92.62 199 GLU A C 1
A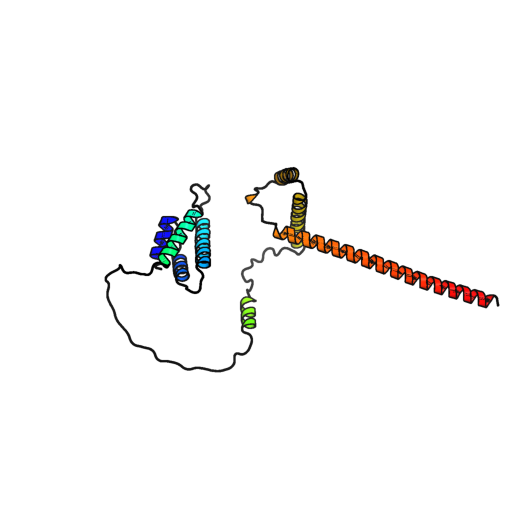TOM 1584 O O . GLU A 1 199 ? 14.116 0.931 -10.220 1.00 92.62 199 GLU A O 1
ATOM 1589 N N . ALA A 1 200 ? 12.423 -0.279 -9.401 1.00 92.00 200 ALA A N 1
ATOM 1590 C CA . ALA A 1 200 ? 12.613 -1.372 -10.352 1.00 92.00 200 ALA A CA 1
ATOM 1591 C C . ALA A 1 200 ? 12.393 -0.909 -11.806 1.00 92.00 200 ALA A C 1
ATOM 1593 O O . ALA A 1 200 ? 13.170 -1.264 -12.699 1.00 92.00 200 ALA A O 1
ATOM 1594 N N . ALA A 1 201 ? 11.373 -0.078 -12.051 1.00 94.06 201 ALA A N 1
ATOM 1595 C CA . ALA A 1 201 ? 11.058 0.454 -13.373 1.00 94.06 201 ALA A CA 1
ATOM 1596 C C . ALA A 1 201 ? 12.113 1.452 -13.882 1.00 94.06 201 ALA A C 1
ATOM 1598 O O . ALA A 1 201 ? 12.505 1.385 -15.049 1.00 94.06 201 ALA A O 1
ATOM 1599 N N . THR A 1 202 ? 12.607 2.355 -13.033 1.00 92.56 202 THR A N 1
ATOM 1600 C CA . THR A 1 202 ? 13.680 3.304 -13.384 1.00 92.56 202 THR A CA 1
ATOM 1601 C C . THR A 1 202 ? 14.994 2.577 -13.664 1.00 92.56 202 THR A C 1
ATOM 1603 O O . THR A 1 202 ? 15.620 2.832 -14.694 1.00 92.56 202 THR A O 1
ATOM 1606 N N . LYS A 1 203 ? 15.362 1.580 -12.848 1.00 94.12 203 LYS A N 1
ATOM 1607 C CA . LYS A 1 203 ? 16.526 0.711 -13.087 1.00 94.12 203 LYS A CA 1
ATOM 1608 C C . LYS A 1 203 ? 16.415 -0.076 -14.400 1.00 94.12 203 LYS A C 1
ATOM 1610 O O . LYS A 1 203 ? 17.393 -0.174 -15.144 1.00 94.12 203 LYS A O 1
ATOM 1615 N N . ALA A 1 204 ? 15.229 -0.597 -14.723 1.00 94.31 204 ALA A N 1
ATOM 1616 C CA . ALA A 1 204 ? 14.971 -1.272 -15.996 1.00 94.31 204 ALA A CA 1
ATOM 1617 C C . ALA A 1 204 ? 15.066 -0.312 -17.197 1.00 94.31 204 ALA A C 1
ATOM 1619 O O . ALA A 1 204 ? 15.687 -0.654 -18.207 1.00 94.31 204 ALA A O 1
ATOM 1620 N N . ARG A 1 205 ? 14.519 0.909 -17.077 1.00 93.44 205 ARG A N 1
ATOM 1621 C CA . ARG A 1 205 ? 14.642 1.967 -18.095 1.00 93.44 205 ARG A CA 1
ATOM 1622 C C . ARG A 1 205 ? 16.105 2.329 -18.343 1.00 93.44 205 ARG A C 1
ATOM 1624 O O . ARG A 1 205 ? 16.532 2.231 -19.490 1.00 93.44 205 ARG A O 1
ATOM 1631 N N . ALA A 1 206 ? 16.872 2.621 -17.291 1.00 94.44 206 ALA A N 1
ATOM 1632 C CA . ALA A 1 206 ? 18.293 2.966 -17.380 1.00 94.44 206 ALA A CA 1
ATOM 1633 C C . ALA A 1 206 ? 19.129 1.862 -18.053 1.00 94.44 206 ALA A C 1
ATOM 1635 O O . ALA A 1 206 ? 19.972 2.152 -18.903 1.00 94.44 206 ALA A O 1
ATOM 1636 N N . LYS A 1 207 ? 18.855 0.582 -17.751 1.00 96.00 207 LYS A N 1
ATOM 1637 C CA . LYS A 1 207 ? 19.476 -0.537 -18.478 1.00 96.00 207 LYS A CA 1
ATOM 1638 C C . LYS A 1 207 ? 19.101 -0.514 -19.965 1.00 96.00 207 LYS A C 1
ATOM 1640 O O . LYS A 1 207 ? 19.987 -0.551 -20.811 1.00 96.00 207 LYS A O 1
ATOM 1645 N N . SER A 1 208 ? 17.810 -0.403 -20.286 1.00 94.12 208 SER A N 1
ATOM 1646 C CA . SER A 1 208 ? 17.341 -0.391 -21.681 1.00 94.12 208 SER A CA 1
ATOM 1647 C C . SER A 1 208 ? 17.875 0.798 -22.491 1.00 94.12 208 SER A C 1
ATOM 1649 O O . SER A 1 208 ? 18.055 0.693 -23.702 1.00 94.12 208 SER A O 1
ATOM 1651 N N . GLU A 1 209 ? 18.127 1.930 -21.835 1.00 94.69 209 GLU A N 1
ATOM 1652 C CA . GLU A 1 209 ? 18.707 3.129 -22.432 1.00 94.69 209 GLU A CA 1
ATOM 1653 C C . GLU A 1 209 ? 20.196 2.935 -22.725 1.00 94.69 209 GLU A C 1
ATOM 1655 O O . GLU A 1 209 ? 20.634 3.223 -23.839 1.00 94.69 209 GLU A O 1
ATOM 1660 N N . LYS A 1 210 ? 20.945 2.335 -21.790 1.00 96.19 210 LYS A N 1
ATOM 1661 C CA . LYS A 1 210 ? 22.334 1.926 -22.025 1.00 96.19 210 LYS A CA 1
ATOM 1662 C C . LYS A 1 210 ? 22.445 0.926 -23.181 1.00 96.19 210 LYS A C 1
ATOM 1664 O O . LYS A 1 210 ? 23.219 1.160 -24.105 1.00 96.19 210 LYS A O 1
ATOM 1669 N N . ASP A 1 211 ? 21.626 -0.127 -23.182 1.00 95.88 211 ASP A N 1
ATOM 1670 C CA . ASP A 1 211 ? 21.628 -1.150 -24.237 1.00 95.88 211 ASP A CA 1
ATOM 1671 C C . ASP A 1 211 ? 21.309 -0.529 -25.623 1.00 95.88 211 ASP A C 1
ATOM 1673 O O . ASP A 1 211 ? 21.920 -0.882 -26.636 1.00 95.88 211 ASP A O 1
ATOM 1677 N N . LYS A 1 212 ? 20.400 0.462 -25.681 1.00 96.00 212 LYS A N 1
ATOM 1678 C CA . LYS A 1 212 ? 20.112 1.251 -26.897 1.00 96.00 212 LYS A CA 1
ATOM 1679 C C . LYS A 1 212 ? 21.280 2.147 -27.315 1.00 96.00 212 LYS A C 1
ATOM 1681 O O . LYS A 1 212 ? 21.560 2.238 -28.513 1.00 96.00 212 LYS A O 1
ATOM 1686 N N . ALA A 1 213 ? 21.946 2.809 -26.369 1.00 95.94 213 ALA A N 1
ATOM 1687 C CA . ALA A 1 213 ? 23.100 3.662 -26.640 1.00 95.94 213 ALA A CA 1
ATOM 1688 C C . ALA A 1 213 ? 24.276 2.846 -27.200 1.00 95.94 213 ALA A C 1
ATOM 1690 O O . ALA A 1 213 ? 24.840 3.214 -28.232 1.00 95.94 213 ALA A O 1
ATOM 1691 N N . ASP A 1 214 ? 24.577 1.691 -26.603 1.00 96.75 214 ASP A N 1
ATOM 1692 C CA . ASP A 1 214 ? 25.626 0.780 -27.072 1.00 96.75 214 ASP A CA 1
ATOM 1693 C C . ASP A 1 214 ? 25.323 0.244 -28.483 1.00 96.75 214 ASP A C 1
ATOM 1695 O O . ASP A 1 214 ? 26.195 0.250 -29.357 1.00 96.75 214 ASP A O 1
ATOM 1699 N N . LEU A 1 215 ? 24.068 -0.123 -28.768 1.00 94.81 215 LEU A N 1
ATOM 1700 C CA . LEU A 1 215 ? 23.633 -0.536 -30.107 1.00 94.81 215 LEU A CA 1
ATOM 1701 C C . LEU A 1 215 ? 23.721 0.612 -31.135 1.00 94.81 215 LEU A C 1
ATOM 1703 O O . LEU A 1 215 ? 24.115 0.389 -32.285 1.00 94.81 215 LEU A O 1
ATOM 1707 N N . SER A 1 216 ? 23.400 1.846 -30.734 1.00 95.75 216 SER A N 1
ATOM 1708 C CA . SER A 1 216 ? 23.568 3.043 -31.570 1.00 95.75 216 SER A CA 1
ATOM 1709 C C . SER A 1 216 ? 25.045 3.293 -31.901 1.00 95.75 216 SER A C 1
ATOM 1711 O O . SER A 1 216 ? 25.400 3.454 -33.072 1.00 95.75 216 SER A O 1
ATOM 1713 N N . ASN A 1 217 ? 25.926 3.205 -30.899 1.00 96.69 217 ASN A N 1
ATOM 1714 C CA . ASN A 1 217 ? 27.376 3.337 -31.058 1.00 96.69 217 ASN A CA 1
ATOM 1715 C C . ASN A 1 217 ? 27.946 2.276 -32.014 1.00 96.69 217 ASN A C 1
ATOM 1717 O O . ASN A 1 217 ? 28.733 2.604 -32.905 1.00 96.69 217 ASN A O 1
ATOM 1721 N N . GLN A 1 218 ? 27.501 1.019 -31.904 1.00 96.31 218 GLN A N 1
ATOM 1722 C CA . GLN A 1 218 ? 27.884 -0.048 -32.837 1.00 96.31 218 GLN A CA 1
ATOM 1723 C C . GLN A 1 218 ? 27.444 0.255 -34.278 1.00 96.31 218 GLN A C 1
ATOM 1725 O O . GLN A 1 218 ? 28.236 0.097 -35.212 1.00 96.31 218 GLN A O 1
ATOM 1730 N N . ARG A 1 219 ? 26.207 0.735 -34.482 1.00 96.75 219 ARG A N 1
ATOM 1731 C CA . ARG A 1 219 ? 25.713 1.144 -35.810 1.00 96.75 219 ARG A CA 1
ATOM 1732 C C . ARG A 1 219 ? 26.522 2.311 -36.379 1.00 96.75 219 ARG A C 1
ATOM 1734 O O . ARG A 1 219 ? 26.951 2.237 -37.530 1.00 96.75 219 ARG A O 1
ATOM 1741 N N . ALA A 1 220 ? 26.793 3.343 -35.580 1.00 95.62 220 ALA A N 1
ATOM 1742 C CA . ALA A 1 220 ? 27.603 4.491 -35.983 1.00 95.62 220 ALA A CA 1
ATOM 1743 C C . ALA A 1 220 ? 29.035 4.076 -36.373 1.00 95.62 220 ALA A C 1
ATOM 1745 O O . ALA A 1 220 ? 29.533 4.483 -37.425 1.00 95.62 220 ALA A O 1
ATOM 1746 N N . ALA A 1 221 ? 29.671 3.196 -35.592 1.00 95.94 221 ALA A N 1
ATOM 1747 C CA . ALA A 1 221 ? 30.994 2.653 -35.898 1.00 95.94 221 ALA A CA 1
ATOM 1748 C C . ALA A 1 221 ? 31.011 1.840 -37.208 1.00 95.94 221 ALA A C 1
ATOM 1750 O O . ALA A 1 221 ? 31.933 1.989 -38.013 1.00 95.94 221 ALA A O 1
ATOM 1751 N N . GLN A 1 222 ? 29.979 1.029 -37.475 1.00 95.44 222 GLN A N 1
ATOM 1752 C CA . GLN A 1 222 ? 29.849 0.311 -38.749 1.00 95.44 222 GLN A CA 1
ATOM 1753 C C . GLN A 1 222 ? 29.654 1.255 -39.943 1.00 95.44 222 GLN A C 1
ATOM 1755 O O . GLN A 1 222 ? 30.279 1.050 -40.986 1.00 95.44 222 GLN A O 1
ATOM 1760 N N . VAL A 1 223 ? 28.812 2.287 -39.808 1.00 95.38 223 VAL A N 1
ATOM 1761 C CA . VAL A 1 223 ? 28.602 3.299 -40.858 1.00 95.38 223 VAL A CA 1
ATOM 1762 C C . VAL A 1 223 ? 29.904 4.047 -41.140 1.00 95.38 223 VAL A C 1
ATOM 1764 O O . VAL A 1 223 ? 30.299 4.138 -42.302 1.00 95.38 223 VAL A O 1
ATOM 1767 N N . LYS A 1 224 ? 30.626 4.482 -40.098 1.00 96.12 224 LYS A N 1
ATOM 1768 C CA . LYS A 1 224 ? 31.939 5.127 -40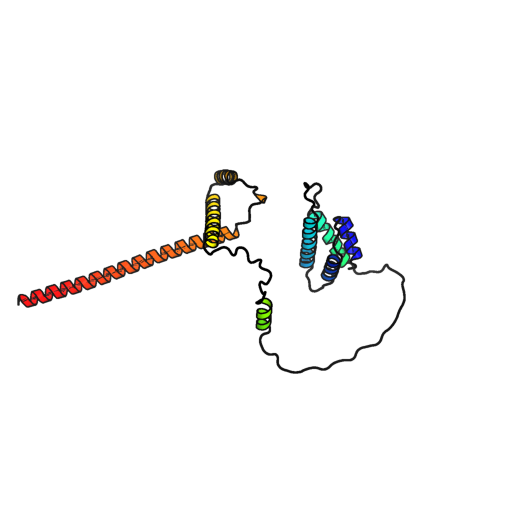.231 1.00 96.12 224 LYS A CA 1
ATOM 1769 C C . LYS A 1 224 ? 32.948 4.218 -40.939 1.00 96.12 224 LYS A C 1
ATOM 1771 O O . LYS A 1 224 ? 33.523 4.628 -41.939 1.00 96.12 224 LYS A O 1
ATOM 1776 N N . LYS A 1 225 ? 33.078 2.950 -40.524 1.00 96.50 225 LYS A N 1
ATOM 1777 C CA . LYS A 1 225 ? 33.971 1.972 -41.178 1.00 96.50 225 LYS A CA 1
ATOM 1778 C C . LYS A 1 225 ? 33.629 1.763 -42.661 1.00 96.50 225 LYS A C 1
ATOM 1780 O O . LYS A 1 225 ? 34.536 1.661 -43.486 1.00 96.50 225 LYS A O 1
ATOM 1785 N N . LYS A 1 226 ? 32.339 1.721 -43.022 1.00 95.56 226 LYS A N 1
ATOM 1786 C CA . LYS A 1 226 ? 31.887 1.631 -44.425 1.00 95.56 226 LYS A CA 1
ATOM 1787 C C . LYS A 1 226 ? 32.184 2.914 -45.214 1.00 95.56 226 LYS A C 1
ATOM 1789 O O . LYS A 1 226 ? 32.581 2.819 -46.374 1.00 95.56 226 LYS A O 1
ATOM 1794 N N . ALA A 1 227 ? 32.029 4.089 -44.605 1.00 93.88 227 ALA A N 1
ATOM 1795 C CA . ALA A 1 227 ? 32.381 5.370 -45.216 1.00 93.88 227 ALA A CA 1
ATOM 1796 C C . ALA A 1 227 ? 33.898 5.490 -45.452 1.00 93.88 227 ALA A C 1
ATOM 1798 O O . ALA A 1 227 ? 34.314 5.793 -46.568 1.00 93.88 227 ALA A O 1
ATOM 1799 N N . ASP A 1 228 ? 34.718 5.147 -44.455 1.00 92.25 228 ASP A N 1
ATOM 1800 C CA . ASP A 1 228 ? 36.182 5.135 -44.555 1.00 92.25 228 ASP A CA 1
ATOM 1801 C C . ASP A 1 228 ? 36.669 4.157 -45.638 1.00 92.25 228 ASP A C 1
ATOM 1803 O O . ASP A 1 228 ? 37.572 4.482 -46.410 1.00 92.25 228 ASP A O 1
ATOM 1807 N N . ALA A 1 229 ? 36.049 2.975 -45.750 1.00 92.88 229 ALA A N 1
ATOM 1808 C CA . ALA A 1 229 ? 36.355 2.009 -46.806 1.00 92.88 229 ALA A CA 1
ATOM 1809 C C . ALA A 1 229 ? 36.030 2.554 -48.209 1.00 92.88 229 ALA A C 1
ATOM 1811 O O . ALA A 1 229 ? 36.879 2.487 -49.097 1.00 92.88 229 ALA A O 1
ATOM 1812 N N . ARG A 1 230 ? 34.849 3.163 -48.400 1.00 89.88 230 ARG A N 1
ATOM 1813 C CA . ARG A 1 230 ? 34.465 3.822 -49.666 1.00 89.88 230 ARG A CA 1
ATOM 1814 C C . ARG A 1 230 ? 35.407 4.978 -50.020 1.00 89.88 230 ARG A C 1
ATOM 1816 O O . ARG A 1 230 ? 35.841 5.089 -51.163 1.00 89.88 230 ARG A O 1
ATOM 1823 N N . ALA A 1 231 ? 35.774 5.803 -49.039 1.00 91.06 231 ALA A N 1
ATOM 1824 C CA . ALA A 1 231 ? 36.702 6.916 -49.227 1.00 91.06 231 ALA A CA 1
ATOM 1825 C C . ALA A 1 231 ? 38.130 6.451 -49.567 1.00 91.06 231 ALA A C 1
ATOM 1827 O O . ALA A 1 231 ? 38.832 7.132 -50.313 1.00 91.06 231 ALA A O 1
ATOM 1828 N N . ARG A 1 232 ? 38.570 5.294 -49.048 1.00 88.31 232 ARG A N 1
ATOM 1829 C CA . ARG A 1 232 ? 39.845 4.664 -49.432 1.00 88.31 232 ARG A CA 1
ATOM 1830 C C . ARG A 1 232 ? 39.789 4.084 -50.845 1.00 88.31 232 ARG A C 1
ATOM 1832 O O . ARG A 1 232 ? 40.700 4.365 -51.615 1.00 88.31 232 ARG A O 1
ATOM 1839 N N . ALA A 1 233 ? 38.724 3.362 -51.201 1.00 84.81 233 ALA A N 1
ATOM 1840 C CA . ALA A 1 233 ? 38.535 2.811 -52.547 1.00 84.81 233 ALA A CA 1
ATOM 1841 C C . ALA A 1 233 ? 38.556 3.914 -53.622 1.00 84.81 233 ALA A C 1
ATOM 1843 O O . ALA A 1 233 ? 39.406 3.886 -54.507 1.00 84.81 233 ALA A O 1
ATOM 1844 N N . SER A 1 234 ? 37.753 4.971 -53.447 1.00 80.69 234 SER A N 1
ATOM 1845 C CA . SER A 1 234 ? 37.711 6.112 -54.378 1.00 80.69 234 SER A CA 1
ATOM 1846 C C . SER A 1 234 ? 39.038 6.889 -54.472 1.00 80.69 234 SER A C 1
ATOM 1848 O O . SER A 1 234 ? 39.297 7.562 -55.466 1.00 80.69 234 SER A O 1
ATOM 1850 N N . LYS A 1 235 ? 39.913 6.810 -53.456 1.00 81.62 235 LYS A N 1
ATOM 1851 C CA . LYS A 1 235 ? 41.281 7.360 -53.522 1.00 81.62 235 LYS A CA 1
ATOM 1852 C C . LYS A 1 235 ? 42.277 6.417 -54.205 1.00 81.62 235 LYS A C 1
ATOM 1854 O O . LYS A 1 235 ? 43.270 6.910 -54.731 1.00 81.62 235 LYS A O 1
ATOM 1859 N N . GLY A 1 236 ? 42.031 5.107 -54.191 1.00 74.38 236 GLY A N 1
ATOM 1860 C CA . GLY A 1 236 ? 42.797 4.118 -54.955 1.00 74.38 236 GLY A CA 1
ATOM 1861 C C . GLY A 1 236 ? 42.528 4.238 -56.454 1.00 74.38 236 GLY A C 1
ATOM 1862 O O . GLY A 1 236 ? 43.467 4.376 -57.227 1.00 74.38 236 GLY A O 1
ATOM 1863 N N . GLU A 1 237 ? 41.253 4.330 -56.841 1.00 60.12 237 GLU A N 1
ATOM 1864 C CA . GLU A 1 237 ? 40.802 4.525 -58.235 1.00 60.12 237 GLU A CA 1
ATOM 1865 C C . GLU A 1 237 ? 41.263 5.848 -58.875 1.00 60.12 237 GLU A C 1
ATOM 1867 O O . GLU A 1 237 ? 41.178 6.002 -60.084 1.00 60.12 237 GLU A O 1
ATOM 1872 N N . ARG A 1 238 ? 41.743 6.819 -58.083 1.00 61.72 238 ARG A N 1
ATOM 1873 C CA . ARG A 1 238 ? 42.324 8.088 -58.573 1.00 61.72 238 ARG A CA 1
ATOM 1874 C C . ARG A 1 238 ? 43.856 8.080 -58.657 1.00 61.72 238 ARG A C 1
ATOM 1876 O O . ARG A 1 238 ? 44.446 9.121 -58.941 1.00 61.72 238 ARG A O 1
ATOM 1883 N N . LYS A 1 239 ? 44.499 6.971 -58.286 1.00 58.09 239 LYS A N 1
ATOM 1884 C CA . LYS A 1 239 ? 45.963 6.804 -58.278 1.00 58.09 239 LYS A CA 1
ATOM 1885 C C . LYS A 1 239 ? 46.456 5.666 -59.175 1.00 58.09 239 LYS A C 1
ATOM 1887 O O . LYS A 1 239 ? 47.665 5.581 -59.383 1.00 58.09 239 LYS A O 1
ATOM 1892 N N . ALA A 1 240 ? 45.546 4.805 -59.624 1.00 50.28 240 ALA A N 1
ATOM 1893 C CA . ALA A 1 240 ? 45.738 3.895 -60.748 1.00 50.28 240 ALA A CA 1
ATOM 1894 C C . ALA A 1 240 ? 45.354 4.609 -62.054 1.00 50.28 240 ALA A C 1
ATOM 1896 O O . ALA A 1 240 ? 45.934 4.230 -63.091 1.00 50.28 240 ALA A O 1
#

Radius of gyration: 37.08 Å; chains: 1; bounding box: 108×50×96 Å

Organism: NCBI:txid708437